Protein AF-C4V8K3-F1 (afdb_monomer_lite)

Sequence (191 aa):
MGKYLIVLDLNDTILAKIKKSDKKTLSKLSKEQVGKLYRCTNYYLIERPNTKLFVDFLEDHKLDYIFWSTSMRHNLEKMLPFLCEIGYKKALGYLSQEDCEEGIITEKIKAEKSIKNLNKVCKVFKREIDDVILIDNSVEKHIKGQNFIQISDINLLEDNELLVLCKKLDKFIGCQKKCFIKISKENIQFI

Structure (mmCIF, N/CA/C/O backbone):
data_AF-C4V8K3-F1
#
_entry.id   AF-C4V8K3-F1
#
loop_
_atom_site.group_PDB
_atom_site.id
_atom_site.type_symbol
_atom_site.label_atom_id
_atom_site.label_alt_id
_atom_site.label_comp_id
_atom_site.label_asym_id
_atom_site.label_entity_id
_atom_site.label_seq_id
_atom_site.pdbx_PDB_ins_code
_atom_site.Cartn_x
_atom_site.Cartn_y
_atom_site.Cartn_z
_atom_site.occupancy
_atom_site.B_iso_or_equiv
_atom_site.auth_seq_id
_atom_site.auth_comp_id
_atom_site.auth_asym_id
_atom_site.auth_atom_id
_atom_site.pdbx_PDB_model_num
ATOM 1 N N . MET A 1 1 ? -17.473 -6.536 8.480 1.00 69.19 1 MET A N 1
ATOM 2 C CA . MET A 1 1 ? -16.612 -5.345 8.361 1.00 69.19 1 MET A CA 1
ATOM 3 C C . MET A 1 1 ? -15.712 -5.292 9.572 1.00 69.19 1 MET A C 1
ATOM 5 O O . MET A 1 1 ? -16.219 -5.420 10.684 1.00 69.19 1 MET A O 1
ATOM 9 N N . GLY A 1 2 ? -14.407 -5.156 9.355 1.00 83.31 2 GLY A N 1
ATOM 10 C CA . GLY A 1 2 ? -13.458 -4.822 10.412 1.00 83.31 2 GLY A CA 1
ATOM 11 C C . GLY A 1 2 ? -13.754 -3.447 11.010 1.00 83.31 2 GLY A C 1
ATOM 12 O O . GLY A 1 2 ? -14.459 -2.639 10.399 1.00 83.31 2 GLY A O 1
ATOM 13 N N . LYS A 1 3 ? -13.239 -3.172 12.213 1.00 92.94 3 LYS A N 1
ATOM 14 C CA . LYS A 1 3 ? -13.294 -1.820 12.796 1.00 92.94 3 LYS A CA 1
ATOM 15 C C . LYS A 1 3 ? -12.397 -0.870 11.998 1.00 92.94 3 LYS A C 1
ATOM 17 O O . LYS A 1 3 ? -12.872 0.139 11.496 1.00 92.94 3 LYS A O 1
ATOM 22 N N . TYR A 1 4 ? -11.139 -1.268 11.830 1.00 98.12 4 TYR A N 1
ATOM 23 C CA . TYR A 1 4 ? -10.098 -0.473 11.190 1.00 98.12 4 TYR A CA 1
ATOM 24 C C . TYR A 1 4 ? -10.023 -0.712 9.678 1.00 98.12 4 TYR A C 1
ATOM 26 O O . TYR A 1 4 ? -10.225 -1.840 9.216 1.00 98.12 4 TYR A O 1
ATOM 34 N N . LEU A 1 5 ? -9.683 0.342 8.933 1.00 98.56 5 LEU A N 1
ATOM 35 C CA . LEU A 1 5 ? -9.454 0.329 7.490 1.00 98.56 5 LEU A CA 1
ATOM 36 C C . LEU A 1 5 ? -8.018 0.763 7.166 1.00 98.56 5 LEU A C 1
ATOM 38 O O . LEU A 1 5 ? -7.618 1.900 7.419 1.00 98.56 5 LEU A O 1
ATOM 42 N N . ILE A 1 6 ? -7.255 -0.146 6.565 1.00 98.69 6 ILE A N 1
ATOM 43 C CA . ILE A 1 6 ? -5.869 0.079 6.160 1.00 98.69 6 ILE A CA 1
ATOM 44 C C . ILE A 1 6 ? -5.831 0.515 4.696 1.00 98.69 6 ILE A C 1
ATOM 46 O O . ILE A 1 6 ? -6.293 -0.189 3.799 1.00 98.69 6 ILE A O 1
ATOM 50 N N . VAL A 1 7 ? -5.257 1.681 4.439 1.00 98.75 7 VAL A N 1
ATOM 51 C CA . VAL A 1 7 ? -5.127 2.247 3.099 1.00 98.75 7 VAL A CA 1
ATOM 52 C C . VAL A 1 7 ? -3.695 2.038 2.630 1.00 98.75 7 VAL A C 1
ATOM 54 O O . VAL A 1 7 ? -2.773 2.644 3.167 1.00 98.75 7 VAL A O 1
ATOM 57 N N . LEU A 1 8 ? -3.500 1.164 1.646 1.00 98.69 8 LEU A N 1
ATOM 58 C CA . LEU A 1 8 ? -2.175 0.747 1.189 1.00 98.69 8 LEU A CA 1
ATOM 59 C C . LEU A 1 8 ? -1.792 1.469 -0.106 1.00 98.69 8 LEU A C 1
ATOM 61 O O . LEU A 1 8 ? -2.471 1.310 -1.126 1.00 98.69 8 LEU A O 1
ATOM 65 N N . ASP A 1 9 ? -0.682 2.211 -0.102 1.00 97.88 9 ASP A N 1
ATOM 66 C CA . ASP A 1 9 ? 0.008 2.512 -1.359 1.00 97.88 9 ASP A CA 1
ATOM 67 C C . ASP A 1 9 ? 0.569 1.232 -1.990 1.00 97.88 9 ASP A C 1
ATOM 69 O O . ASP A 1 9 ? 0.683 0.183 -1.351 1.00 97.88 9 ASP A O 1
ATOM 73 N N . LEU A 1 10 ? 0.899 1.310 -3.278 1.00 96.38 10 LEU A N 1
ATOM 74 C CA . LEU A 1 10 ? 1.363 0.156 -4.041 1.00 96.38 10 LEU A CA 1
ATOM 75 C C . LEU A 1 10 ? 2.870 0.161 -4.267 1.00 96.38 10 LEU A C 1
ATOM 77 O O . LEU A 1 10 ? 3.589 -0.664 -3.697 1.00 96.38 10 LEU A O 1
ATOM 81 N N . ASN A 1 11 ? 3.325 1.065 -5.136 1.00 93.38 11 ASN A N 1
ATOM 82 C CA . ASN A 1 11 ? 4.711 1.113 -5.583 1.00 93.38 11 ASN A CA 1
ATOM 83 C C . ASN A 1 11 ? 5.615 1.476 -4.409 1.00 93.38 11 ASN A C 1
ATOM 85 O O . ASN A 1 11 ? 5.325 2.420 -3.683 1.00 93.38 11 ASN A O 1
ATOM 89 N N . ASP A 1 12 ? 6.681 0.702 -4.228 1.00 93.12 12 ASP A N 1
ATOM 90 C CA . ASP A 1 12 ? 7.663 0.869 -3.153 1.00 93.12 12 ASP A CA 1
ATOM 91 C C . ASP A 1 12 ? 7.063 0.747 -1.735 1.00 93.12 12 ASP A C 1
ATOM 93 O O . ASP A 1 12 ? 7.726 1.033 -0.742 1.00 93.12 12 ASP A O 1
ATOM 97 N N . THR A 1 13 ? 5.824 0.245 -1.633 1.00 96.19 13 THR A N 1
ATOM 98 C CA . THR A 1 13 ? 5.117 0.002 -0.368 1.00 96.19 13 THR A CA 1
ATOM 99 C C . THR A 1 13 ? 4.828 -1.484 -0.172 1.00 96.19 13 THR A C 1
ATOM 101 O O . THR A 1 13 ? 5.381 -2.075 0.751 1.00 96.19 13 THR A O 1
ATOM 104 N N . ILE A 1 14 ? 4.038 -2.116 -1.047 1.00 96.69 14 ILE A N 1
ATOM 105 C CA . ILE A 1 14 ? 3.749 -3.567 -0.982 1.00 96.69 14 ILE A CA 1
ATOM 106 C C . ILE A 1 14 ? 4.270 -4.345 -2.194 1.00 96.69 14 ILE A C 1
ATOM 108 O O . ILE A 1 14 ? 4.333 -5.573 -2.171 1.00 96.69 14 ILE A O 1
ATOM 112 N N . LEU A 1 15 ? 4.670 -3.643 -3.255 1.00 95.81 15 LEU A N 1
ATOM 113 C CA . LEU A 1 15 ? 5.280 -4.238 -4.437 1.00 95.81 15 LEU A CA 1
ATOM 114 C C . LEU A 1 15 ? 6.355 -3.329 -5.027 1.00 95.81 15 LEU A C 1
ATOM 116 O O . LEU A 1 15 ? 6.332 -2.109 -4.860 1.00 95.81 15 LEU A O 1
ATOM 120 N N . ALA A 1 16 ? 7.283 -3.935 -5.756 1.00 95.19 16 ALA A N 1
ATOM 121 C CA . ALA A 1 16 ? 8.271 -3.230 -6.554 1.00 95.19 16 ALA A CA 1
ATOM 122 C C . ALA A 1 16 ? 7.875 -3.263 -8.032 1.00 95.19 16 ALA A C 1
ATOM 124 O O . ALA A 1 16 ? 7.407 -4.281 -8.551 1.00 95.19 16 ALA A O 1
ATOM 125 N N . LYS A 1 17 ? 8.113 -2.151 -8.730 1.00 94.25 17 LYS A N 1
ATOM 126 C CA . LYS A 1 17 ? 7.891 -2.025 -10.173 1.00 94.25 17 LYS A CA 1
ATOM 127 C C . LYS A 1 17 ? 9.211 -1.776 -10.887 1.00 94.25 17 LYS A C 1
ATOM 129 O O . LYS A 1 17 ? 9.799 -0.707 -10.771 1.00 94.25 17 LYS A O 1
ATOM 134 N N . ILE A 1 18 ? 9.635 -2.730 -11.709 1.00 94.19 18 ILE A N 1
ATOM 135 C CA . ILE A 1 18 ? 10.945 -2.690 -12.368 1.00 94.19 18 ILE A CA 1
ATOM 136 C C . ILE A 1 18 ? 10.760 -2.570 -13.872 1.00 94.19 18 ILE A C 1
ATOM 138 O O . ILE A 1 18 ? 10.136 -3.417 -14.511 1.00 94.19 18 ILE A O 1
ATOM 142 N N . LYS A 1 19 ? 11.302 -1.512 -14.476 1.00 93.62 19 LYS A N 1
ATOM 143 C CA . LYS A 1 19 ? 11.229 -1.325 -15.932 1.00 93.62 19 LYS A CA 1
ATOM 144 C C . LYS A 1 19 ? 11.978 -2.450 -16.646 1.00 93.62 19 LYS A C 1
ATOM 146 O O . LYS A 1 19 ? 13.085 -2.808 -16.262 1.00 93.62 19 LYS A O 1
ATOM 151 N N . LYS A 1 20 ? 11.440 -2.944 -17.766 1.00 93.56 20 LYS A N 1
ATOM 152 C CA . LYS A 1 20 ? 12.113 -3.979 -18.583 1.00 93.56 20 LYS A CA 1
ATOM 153 C C . LYS A 1 20 ? 13.467 -3.547 -19.155 1.00 93.56 20 LYS A C 1
ATOM 155 O O . LYS A 1 20 ? 14.274 -4.401 -19.539 1.00 93.56 20 LYS A O 1
ATOM 160 N N . SER A 1 21 ? 13.677 -2.237 -19.257 1.00 94.44 21 SER A N 1
ATOM 161 C CA . SER A 1 21 ? 14.927 -1.617 -19.686 1.00 94.44 21 SER A CA 1
ATOM 162 C C . SER A 1 21 ? 16.010 -1.644 -18.605 1.00 94.44 21 SER A C 1
ATOM 164 O O . SER A 1 21 ? 17.181 -1.513 -18.941 1.00 94.44 21 SER A O 1
ATOM 166 N N . ASP A 1 22 ? 15.660 -1.845 -17.331 1.00 93.88 22 ASP A N 1
ATOM 167 C CA . ASP A 1 22 ? 16.627 -1.907 -16.233 1.00 93.88 22 ASP A CA 1
ATOM 168 C C . ASP A 1 22 ? 17.280 -3.297 -16.149 1.00 93.88 22 ASP A C 1
ATOM 170 O O . ASP A 1 22 ? 16.989 -4.128 -15.287 1.00 93.88 22 ASP A O 1
ATOM 174 N N . LYS A 1 23 ? 18.161 -3.576 -17.116 1.00 92.94 23 LYS A N 1
ATOM 175 C CA . LYS A 1 23 ? 18.858 -4.864 -17.224 1.00 92.94 23 LYS A CA 1
ATOM 176 C C . LYS A 1 23 ? 19.754 -5.150 -16.023 1.00 92.94 23 LYS A C 1
ATOM 178 O O . LYS A 1 23 ? 19.909 -6.314 -15.661 1.00 92.94 23 LYS A O 1
ATOM 183 N N . LYS A 1 24 ? 20.318 -4.109 -15.401 1.00 92.81 24 LYS A N 1
ATOM 184 C CA . LYS A 1 24 ? 21.217 -4.244 -14.250 1.00 92.81 24 LYS A CA 1
ATOM 185 C C . LYS A 1 24 ? 20.460 -4.784 -13.041 1.00 92.81 24 LYS A C 1
ATOM 187 O O . LYS A 1 24 ? 20.874 -5.798 -12.481 1.00 92.81 24 LYS A O 1
ATOM 192 N N . THR A 1 25 ? 19.334 -4.163 -12.687 1.00 91.38 25 THR A N 1
ATOM 193 C CA . THR A 1 25 ? 18.503 -4.619 -11.566 1.00 91.38 25 THR A CA 1
ATOM 194 C C . THR A 1 25 ? 17.949 -6.017 -11.829 1.00 91.38 25 THR A C 1
ATOM 196 O O . THR A 1 25 ? 18.060 -6.889 -10.972 1.00 91.38 25 THR A O 1
ATOM 199 N N . LEU A 1 26 ? 17.444 -6.285 -13.039 1.00 91.19 26 LEU A N 1
ATOM 200 C CA . LEU A 1 26 ? 16.906 -7.606 -13.392 1.00 91.19 26 LEU A CA 1
ATOM 201 C C . LEU A 1 26 ? 17.964 -8.719 -13.330 1.00 91.19 26 LEU A C 1
ATOM 203 O O . LEU A 1 26 ? 17.681 -9.802 -12.826 1.00 91.19 26 LEU A O 1
ATOM 207 N N . SER A 1 27 ? 19.188 -8.453 -13.800 1.00 90.19 27 SER A N 1
ATOM 208 C CA . SER A 1 27 ? 20.304 -9.401 -13.697 1.00 90.19 27 SER A CA 1
ATOM 209 C C . SER A 1 27 ? 20.660 -9.690 -12.238 1.00 90.19 27 SER A C 1
ATOM 211 O O . SER A 1 27 ? 20.848 -10.850 -11.879 1.00 90.19 27 SER A O 1
ATOM 213 N N . LYS A 1 28 ? 20.697 -8.654 -11.385 1.00 91.00 28 LYS A N 1
ATOM 214 C CA . LYS A 1 28 ? 20.965 -8.810 -9.949 1.00 91.00 28 LYS A CA 1
ATOM 215 C C . LYS A 1 28 ? 19.905 -9.688 -9.279 1.00 91.00 28 LYS A C 1
ATOM 217 O O . LYS A 1 28 ? 20.254 -10.686 -8.667 1.00 91.00 28 LYS A O 1
ATOM 222 N N . LEU A 1 29 ? 18.624 -9.375 -9.467 1.00 89.19 29 LEU A N 1
ATOM 223 C CA . LEU A 1 29 ? 17.523 -10.133 -8.860 1.00 89.19 29 LEU A CA 1
ATOM 224 C C . LEU A 1 29 ? 17.473 -11.587 -9.334 1.00 89.19 29 LEU A C 1
ATOM 226 O O . LEU A 1 29 ? 17.174 -12.475 -8.545 1.00 89.19 29 LEU A O 1
ATOM 230 N N . SER A 1 30 ? 17.807 -11.842 -10.604 1.00 86.62 30 SER A N 1
ATOM 231 C CA . SER A 1 30 ? 17.885 -13.204 -11.134 1.00 86.62 30 SER A CA 1
ATOM 232 C C . SER A 1 30 ? 19.008 -14.023 -10.497 1.00 86.62 30 SER A C 1
ATOM 234 O O . SER A 1 30 ? 18.819 -15.218 -10.293 1.00 86.62 30 SER A O 1
ATOM 236 N N . LYS A 1 31 ? 20.170 -13.417 -10.215 1.00 89.31 31 LYS A N 1
ATOM 237 C CA . LYS A 1 31 ? 21.303 -14.104 -9.570 1.00 89.31 31 LYS A CA 1
ATOM 238 C C . LYS A 1 31 ? 20.997 -14.451 -8.116 1.00 89.31 31 LYS A C 1
ATOM 240 O O . LYS A 1 31 ? 21.268 -15.564 -7.689 1.00 89.31 31 LYS A O 1
ATOM 245 N N . GLU A 1 32 ? 20.385 -13.507 -7.411 1.00 87.50 32 GLU A N 1
ATOM 246 C CA . GLU A 1 32 ? 20.006 -13.624 -5.998 1.00 87.50 32 GLU A CA 1
ATOM 247 C C . GLU A 1 32 ? 18.675 -14.384 -5.801 1.00 87.50 32 GLU A C 1
ATOM 249 O O . GLU A 1 32 ? 18.213 -14.548 -4.679 1.00 87.50 32 GLU A O 1
ATOM 254 N N . GLN A 1 33 ? 18.039 -14.839 -6.892 1.00 82.69 33 GLN A N 1
ATOM 255 C CA . GLN A 1 33 ? 16.766 -15.578 -6.901 1.00 82.69 33 GLN A CA 1
ATOM 256 C C . GLN A 1 33 ? 15.630 -14.874 -6.134 1.00 82.69 33 GLN A C 1
ATOM 258 O O . GLN A 1 33 ? 14.824 -15.501 -5.445 1.00 82.69 33 GLN A O 1
ATOM 263 N N . VAL A 1 34 ? 15.546 -13.550 -6.270 1.00 83.00 34 VAL A N 1
ATOM 264 C CA . VAL A 1 34 ? 14.599 -12.734 -5.506 1.00 83.00 34 VAL A CA 1
ATOM 265 C C . VAL A 1 34 ? 13.210 -12.752 -6.133 1.00 83.00 34 VAL A C 1
ATOM 267 O O . VAL A 1 34 ? 12.947 -12.042 -7.106 1.00 83.00 34 VAL A O 1
ATOM 270 N N . GLY A 1 35 ? 12.306 -13.508 -5.508 1.00 81.88 35 GLY A N 1
ATOM 271 C CA . GLY A 1 35 ? 10.874 -13.498 -5.802 1.00 81.88 35 GLY A CA 1
ATOM 272 C C . GLY A 1 35 ? 10.514 -13.919 -7.232 1.00 81.88 35 GLY A C 1
ATOM 273 O O . GLY A 1 35 ? 11.359 -14.200 -8.083 1.00 81.88 35 GLY A O 1
ATOM 274 N N . LYS A 1 36 ? 9.212 -13.981 -7.519 1.00 87.31 36 LYS A N 1
ATOM 275 C CA . LYS A 1 36 ? 8.716 -14.242 -8.877 1.00 87.31 36 LYS A CA 1
ATOM 276 C C . LYS A 1 36 ? 8.458 -12.926 -9.606 1.00 87.31 36 LYS A C 1
ATOM 278 O O . LYS A 1 36 ? 7.818 -12.027 -9.070 1.00 87.31 36 LYS A O 1
ATOM 283 N N . LEU A 1 37 ? 8.929 -12.833 -10.852 1.00 91.62 37 LEU A N 1
ATOM 284 C CA . LEU A 1 37 ? 8.673 -11.684 -11.721 1.00 91.62 37 LEU A CA 1
ATOM 285 C C . LEU A 1 37 ? 7.323 -11.840 -12.426 1.00 91.62 37 LEU A C 1
ATOM 287 O O . LEU A 1 37 ? 7.186 -12.659 -13.335 1.00 91.62 37 LEU A O 1
ATOM 291 N N . TYR A 1 38 ? 6.352 -10.997 -12.089 1.00 93.69 38 TYR A N 1
ATOM 292 C CA . TYR A 1 38 ? 5.101 -10.910 -12.837 1.00 93.69 38 TYR A CA 1
ATOM 293 C C . TYR A 1 38 ? 5.264 -9.963 -14.030 1.00 93.69 38 TYR A C 1
ATOM 295 O O . TYR A 1 38 ? 5.651 -8.800 -13.885 1.00 93.69 38 TYR A O 1
ATOM 303 N N . ARG A 1 39 ? 5.009 -10.456 -15.245 1.00 92.75 39 ARG A N 1
ATOM 304 C CA . ARG A 1 39 ? 5.295 -9.725 -16.487 1.00 92.75 39 ARG A CA 1
ATOM 305 C C . ARG A 1 39 ? 4.124 -8.836 -16.905 1.00 92.75 39 ARG A C 1
ATOM 307 O O . ARG A 1 39 ? 3.103 -9.326 -17.369 1.00 92.75 39 ARG A O 1
ATOM 314 N N . CYS A 1 40 ? 4.349 -7.525 -16.909 1.00 90.12 40 CYS A N 1
ATOM 315 C CA . CYS A 1 40 ? 3.485 -6.550 -17.578 1.00 90.12 40 CYS A CA 1
ATOM 316 C C . CYS A 1 40 ? 4.081 -6.142 -18.939 1.00 90.12 40 CYS A C 1
ATOM 318 O O . CYS A 1 40 ? 5.170 -6.583 -19.320 1.00 90.12 40 CYS A O 1
ATOM 320 N N . THR A 1 41 ? 3.399 -5.282 -19.704 1.00 89.12 41 THR A N 1
ATOM 321 C CA . THR A 1 41 ? 3.857 -4.851 -21.042 1.00 89.12 41 THR A CA 1
ATOM 322 C C . THR A 1 41 ? 5.251 -4.217 -21.004 1.00 89.12 41 THR A C 1
ATOM 324 O O . THR A 1 41 ? 6.152 -4.692 -21.694 1.00 89.12 41 THR A O 1
ATOM 327 N N . ASN A 1 42 ? 5.470 -3.232 -20.125 1.00 91.19 42 ASN A N 1
ATOM 328 C CA . ASN A 1 42 ? 6.698 -2.415 -20.099 1.00 91.19 42 ASN A CA 1
ATOM 329 C C . ASN A 1 42 ? 7.534 -2.565 -18.816 1.00 91.19 42 ASN A C 1
ATOM 331 O O . ASN A 1 42 ? 8.601 -1.965 -18.681 1.00 91.19 42 ASN A O 1
ATOM 335 N N . TYR A 1 43 ? 7.064 -3.363 -17.862 1.00 94.81 43 TYR A N 1
ATOM 336 C CA . TYR A 1 43 ? 7.699 -3.542 -16.559 1.00 94.81 43 TYR A CA 1
ATOM 337 C C . TYR A 1 43 ? 7.426 -4.944 -16.006 1.00 94.81 43 TYR A C 1
ATOM 339 O O . TYR A 1 43 ? 6.603 -5.680 -16.553 1.00 94.81 43 TYR A O 1
ATOM 347 N N . TYR A 1 44 ? 8.131 -5.289 -14.937 1.00 95.25 44 TYR A N 1
ATOM 348 C CA . TYR A 1 44 ? 7.854 -6.422 -14.068 1.00 95.25 44 TYR A CA 1
ATOM 349 C C . TYR A 1 44 ? 7.343 -5.921 -12.719 1.00 95.25 44 TYR A C 1
ATOM 351 O O . TYR A 1 44 ? 7.725 -4.831 -12.283 1.00 95.25 44 TYR A O 1
ATOM 359 N N . LEU A 1 45 ? 6.481 -6.711 -12.088 1.00 96.06 45 LEU A N 1
ATOM 360 C CA . LEU A 1 45 ? 6.085 -6.547 -10.694 1.00 96.06 45 LEU A CA 1
ATOM 361 C C . LEU A 1 45 ? 6.713 -7.654 -9.860 1.00 96.06 45 LEU A C 1
ATOM 363 O O . LEU A 1 45 ? 6.862 -8.780 -10.337 1.00 96.06 45 LEU A O 1
ATOM 367 N N . ILE A 1 46 ? 7.080 -7.311 -8.633 1.00 95.81 46 ILE A N 1
ATOM 368 C CA . ILE A 1 46 ? 7.612 -8.240 -7.637 1.00 95.81 46 ILE A CA 1
ATOM 369 C C . ILE A 1 46 ? 6.928 -7.917 -6.318 1.00 95.81 46 ILE A C 1
ATOM 371 O O . ILE A 1 46 ? 6.767 -6.743 -5.980 1.00 95.81 46 ILE A O 1
ATOM 375 N N . GLU A 1 47 ? 6.504 -8.944 -5.591 1.00 95.44 47 GLU A N 1
ATOM 376 C CA . GLU A 1 47 ? 5.953 -8.764 -4.252 1.00 95.44 47 GLU A CA 1
ATOM 377 C C . GLU A 1 47 ? 7.055 -8.315 -3.295 1.00 95.44 47 GLU A C 1
ATOM 379 O O . GLU A 1 47 ? 8.220 -8.693 -3.440 1.00 95.44 47 GLU A O 1
ATOM 384 N N . ARG A 1 48 ? 6.701 -7.500 -2.305 1.00 96.12 48 ARG A N 1
ATOM 385 C CA . ARG A 1 48 ? 7.653 -7.153 -1.255 1.00 96.12 48 ARG A CA 1
ATOM 386 C C . ARG A 1 48 ? 7.904 -8.383 -0.366 1.00 96.12 48 ARG A C 1
ATOM 388 O O . ARG A 1 48 ? 6.952 -9.111 -0.063 1.00 96.12 48 ARG A O 1
ATOM 395 N N . PRO A 1 49 ? 9.143 -8.644 0.084 1.00 94.50 49 PRO A N 1
ATOM 396 C CA . PRO A 1 49 ? 9.402 -9.726 1.028 1.00 94.50 49 PRO A CA 1
ATOM 397 C C . PRO A 1 49 ? 8.479 -9.661 2.254 1.00 94.50 49 PRO A C 1
ATOM 399 O O . PRO A 1 49 ? 8.128 -8.581 2.727 1.00 94.50 49 PRO A O 1
ATOM 402 N N . ASN A 1 50 ? 8.077 -10.830 2.762 1.00 94.38 50 ASN A N 1
ATOM 403 C CA . ASN A 1 50 ? 7.098 -10.995 3.847 1.00 94.38 50 ASN A CA 1
ATOM 404 C C . ASN A 1 50 ? 5.637 -10.615 3.506 1.00 94.38 50 ASN A C 1
ATOM 406 O O . ASN A 1 50 ? 4.814 -10.527 4.418 1.00 94.38 50 ASN A O 1
ATOM 410 N N . THR A 1 51 ? 5.276 -10.468 2.221 1.00 96.25 51 THR A N 1
ATOM 411 C CA . THR A 1 51 ? 3.887 -10.187 1.787 1.00 96.25 51 THR A CA 1
ATOM 412 C C . THR A 1 51 ? 2.885 -11.182 2.364 1.00 96.25 51 THR A C 1
ATOM 414 O O . THR A 1 51 ? 1.888 -10.768 2.951 1.00 96.25 51 THR A O 1
ATOM 417 N N . LYS A 1 52 ? 3.172 -12.489 2.292 1.00 96.12 52 LYS A N 1
ATOM 418 C CA . LYS A 1 52 ? 2.291 -13.519 2.859 1.00 96.12 52 LYS A CA 1
ATOM 419 C C . LYS A 1 52 ? 2.006 -13.291 4.348 1.00 96.12 52 LYS A C 1
ATOM 421 O O . LYS A 1 52 ? 0.849 -13.270 4.743 1.00 96.12 52 LYS A O 1
ATOM 426 N N . LEU A 1 53 ? 3.046 -13.071 5.156 1.00 96.12 53 LEU A N 1
ATOM 427 C CA . LEU A 1 53 ? 2.901 -12.828 6.597 1.00 96.12 53 LEU A CA 1
ATOM 428 C C . LEU A 1 53 ? 2.109 -11.548 6.885 1.00 96.12 53 LEU A C 1
ATOM 430 O O . LEU A 1 53 ? 1.334 -11.503 7.836 1.00 96.12 53 LEU A O 1
ATOM 434 N N . PHE A 1 54 ? 2.288 -10.515 6.063 1.00 97.88 54 PHE A N 1
ATOM 435 C CA . PHE A 1 54 ? 1.526 -9.278 6.177 1.00 97.88 54 PHE A CA 1
ATOM 436 C C . PHE A 1 54 ? 0.045 -9.479 5.841 1.00 97.88 54 PHE A C 1
ATOM 438 O O . PHE A 1 54 ? -0.813 -9.032 6.597 1.00 97.88 54 PHE A O 1
ATOM 445 N N . VAL A 1 55 ? -0.274 -10.186 4.755 1.00 98.00 55 VAL A N 1
ATOM 446 C CA . VAL A 1 55 ? -1.660 -10.527 4.402 1.00 98.00 55 VAL A CA 1
ATOM 447 C C . VAL A 1 55 ? -2.296 -11.377 5.501 1.00 98.00 55 VAL A C 1
ATOM 449 O O . VAL A 1 55 ? -3.374 -11.030 5.980 1.00 98.00 55 VAL A O 1
ATOM 452 N N . ASP A 1 56 ? -1.606 -12.423 5.960 1.00 96.81 56 ASP A N 1
ATOM 453 C CA . ASP A 1 56 ? -2.074 -13.288 7.046 1.00 96.81 56 ASP A CA 1
ATOM 454 C C . ASP A 1 56 ? -2.338 -12.457 8.323 1.00 96.81 56 ASP A C 1
ATOM 456 O O . ASP A 1 56 ? -3.367 -12.630 8.975 1.00 96.81 56 ASP A O 1
ATOM 460 N N . PHE A 1 57 ? -1.486 -11.468 8.640 1.00 96.81 57 PHE A N 1
ATOM 461 C CA . PHE A 1 57 ? -1.718 -10.523 9.740 1.00 96.81 57 PHE A CA 1
ATOM 462 C C . PHE A 1 57 ? -3.007 -9.708 9.567 1.00 96.81 57 PHE A C 1
ATOM 464 O O . PHE A 1 57 ? -3.772 -9.592 10.530 1.00 96.81 57 PHE A O 1
ATOM 471 N N . LEU A 1 58 ? -3.252 -9.139 8.378 1.00 97.44 58 LEU A N 1
ATOM 472 C CA . LEU A 1 58 ? -4.471 -8.370 8.101 1.00 97.44 58 LEU A CA 1
ATOM 473 C C . LEU A 1 58 ? -5.720 -9.237 8.304 1.00 97.44 58 LEU A C 1
ATOM 475 O O . LEU A 1 58 ? -6.674 -8.811 8.958 1.00 97.44 58 LEU A O 1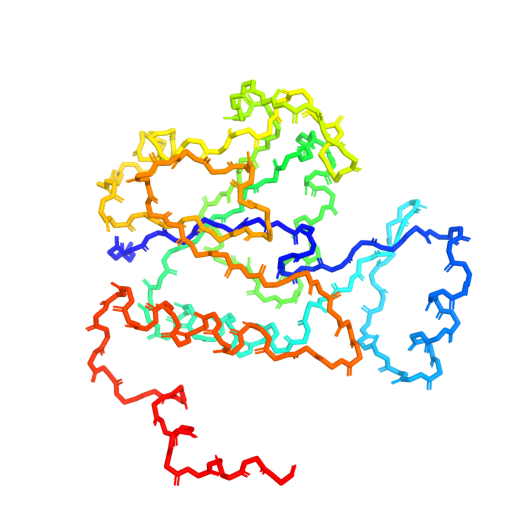
ATOM 479 N N . GLU A 1 59 ? -5.697 -10.470 7.796 1.00 95.44 59 GLU A N 1
ATOM 480 C CA . GLU A 1 59 ? -6.822 -11.400 7.901 1.00 95.44 59 GLU A CA 1
ATOM 481 C C . GLU A 1 59 ? -7.066 -11.863 9.343 1.00 95.44 59 GLU A C 1
ATOM 483 O O . GLU A 1 59 ? -8.200 -11.808 9.829 1.00 95.44 59 GLU A O 1
ATOM 488 N N . ASP A 1 60 ? -6.008 -12.241 10.061 1.00 94.81 60 ASP A N 1
ATOM 489 C CA . ASP A 1 60 ? -6.075 -12.722 11.444 1.00 94.81 60 ASP A CA 1
ATOM 490 C C . ASP A 1 60 ? -6.638 -11.692 12.424 1.00 94.81 60 ASP A C 1
ATOM 492 O O . ASP A 1 60 ? -7.200 -12.061 13.467 1.00 94.81 60 ASP A O 1
ATOM 496 N N . HIS A 1 61 ? -6.452 -10.410 12.109 1.00 95.56 61 HIS A N 1
ATOM 497 C CA . HIS A 1 61 ? -6.933 -9.275 12.893 1.00 95.56 61 HIS A CA 1
ATOM 498 C C . HIS A 1 61 ? -8.212 -8.662 12.315 1.00 95.56 61 HIS A C 1
ATOM 500 O O . HIS A 1 61 ? -8.705 -7.674 12.859 1.00 95.56 61 HIS A O 1
ATOM 506 N N . LYS A 1 62 ? -8.785 -9.267 11.262 1.00 95.69 62 LYS A N 1
ATOM 507 C CA . LYS A 1 62 ? -10.003 -8.799 10.583 1.00 95.69 62 LYS A CA 1
ATOM 508 C C . LYS A 1 62 ? -9.900 -7.322 10.185 1.00 95.69 62 LYS A C 1
ATOM 510 O O . LYS A 1 62 ? -10.837 -6.554 10.404 1.00 95.69 62 LYS A O 1
ATOM 515 N N . LEU A 1 63 ? -8.742 -6.927 9.664 1.00 97.38 63 LEU A N 1
ATOM 516 C CA . LEU A 1 63 ? -8.490 -5.575 9.186 1.00 97.38 63 LEU A CA 1
ATOM 517 C C . LEU A 1 63 ? -9.005 -5.461 7.758 1.00 97.38 63 LEU A C 1
ATOM 519 O O . LEU A 1 63 ? -8.597 -6.223 6.880 1.00 97.38 63 LEU A O 1
ATOM 523 N N . ASP A 1 64 ? -9.897 -4.503 7.533 1.00 98.38 64 ASP A N 1
ATOM 524 C CA . ASP A 1 64 ? -10.317 -4.178 6.179 1.00 98.38 64 ASP A CA 1
ATOM 525 C C . ASP A 1 64 ? -9.189 -3.394 5.499 1.00 98.38 64 ASP A C 1
ATOM 527 O O . ASP A 1 64 ? -8.458 -2.649 6.157 1.00 98.38 64 ASP A O 1
ATOM 531 N N . TYR A 1 65 ? -9.033 -3.535 4.183 1.00 98.69 65 TYR A N 1
ATOM 532 C CA . TYR A 1 65 ? -8.024 -2.782 3.442 1.00 98.69 65 TYR A CA 1
ATOM 533 C C . TYR A 1 65 ? -8.481 -2.389 2.041 1.00 98.69 65 TYR A C 1
ATOM 535 O O . TYR A 1 65 ? -9.316 -3.052 1.422 1.00 98.69 65 TYR A O 1
ATOM 543 N N . ILE A 1 66 ? -7.906 -1.295 1.546 1.00 98.69 66 ILE A N 1
ATOM 544 C CA . ILE A 1 66 ? -8.051 -0.806 0.172 1.00 98.69 66 ILE A CA 1
ATOM 545 C C . ILE A 1 66 ? -6.680 -0.458 -0.396 1.00 98.69 66 ILE A C 1
ATOM 547 O O . ILE A 1 66 ? -5.727 -0.216 0.348 1.00 98.69 66 ILE A O 1
ATOM 551 N N . PHE A 1 67 ? -6.600 -0.359 -1.717 1.00 98.69 67 PHE A N 1
ATOM 552 C CA . PHE A 1 67 ? -5.432 0.206 -2.384 1.00 98.69 67 PHE A CA 1
ATOM 553 C C . PHE A 1 67 ? -5.656 1.680 -2.697 1.00 98.69 67 PHE A C 1
ATOM 555 O O . PHE A 1 67 ? -6.741 2.061 -3.123 1.00 98.69 67 PHE A O 1
ATOM 562 N N . TRP A 1 68 ? -4.632 2.514 -2.557 1.00 98.38 68 TRP A N 1
ATOM 563 C CA . TRP A 1 68 ? -4.668 3.878 -3.075 1.00 98.38 68 TRP A CA 1
ATOM 564 C C . TRP A 1 68 ? -3.348 4.203 -3.750 1.00 98.38 68 TRP A C 1
ATOM 566 O O . TRP A 1 68 ? -2.340 4.362 -3.073 1.00 98.38 68 TRP A O 1
ATOM 576 N N . SER A 1 69 ? -3.342 4.315 -5.078 1.00 96.44 69 SER A N 1
ATOM 577 C CA . SER A 1 69 ? -2.140 4.639 -5.851 1.00 96.44 69 SER A CA 1
ATOM 578 C C . SER A 1 69 ? -2.215 6.040 -6.449 1.00 96.44 69 SER A C 1
ATOM 580 O O . SER A 1 69 ? -3.277 6.487 -6.865 1.00 96.44 69 SER A O 1
ATOM 582 N N . THR A 1 70 ? -1.066 6.699 -6.597 1.00 95.44 70 THR A N 1
ATOM 583 C CA . THR A 1 70 ? -0.922 7.919 -7.414 1.00 95.44 70 THR A CA 1
ATOM 584 C C . THR A 1 70 ? -0.826 7.627 -8.917 1.00 95.44 70 THR A C 1
ATOM 586 O O . THR A 1 70 ? -0.560 8.524 -9.710 1.00 95.44 70 THR A O 1
ATOM 589 N N . SER A 1 71 ? -1.017 6.370 -9.330 1.00 93.94 71 SER A N 1
ATOM 590 C CA . SER A 1 71 ? -1.109 5.988 -10.740 1.00 93.94 71 SER A CA 1
ATOM 591 C C . SER A 1 71 ? -2.516 6.241 -11.283 1.00 93.94 71 SER A C 1
ATOM 593 O O . SER A 1 71 ? -3.500 5.996 -10.587 1.00 93.94 71 SER A O 1
ATOM 595 N N . MET A 1 72 ? -2.610 6.636 -12.556 1.00 94.62 72 MET A N 1
ATOM 596 C CA . MET A 1 72 ? -3.874 6.663 -13.307 1.00 94.62 72 MET A CA 1
ATOM 597 C C . MET A 1 72 ? -4.640 5.341 -13.169 1.00 94.62 72 MET A C 1
ATOM 599 O O . MET A 1 72 ? -4.026 4.265 -13.188 1.00 94.62 72 MET A O 1
ATOM 603 N N . ARG A 1 73 ? -5.975 5.412 -13.126 1.00 95.94 73 ARG A N 1
ATOM 604 C CA . ARG A 1 73 ? -6.854 4.250 -12.897 1.00 95.94 73 ARG A CA 1
ATOM 605 C C . ARG A 1 73 ? -6.534 3.034 -13.771 1.00 95.94 73 ARG A C 1
ATOM 607 O O . ARG A 1 73 ? -6.301 1.944 -13.259 1.00 95.94 73 ARG A O 1
ATOM 614 N N . HIS A 1 74 ? -6.406 3.231 -15.080 1.00 94.31 74 HIS A N 1
ATOM 615 C CA . HIS A 1 74 ? -6.133 2.147 -16.033 1.00 94.31 74 HIS A CA 1
ATOM 616 C C . HIS A 1 74 ? -4.777 1.444 -15.814 1.00 94.31 74 HIS A C 1
ATOM 618 O O . HIS A 1 74 ? -4.558 0.334 -16.300 1.00 94.31 74 HIS A O 1
ATOM 624 N N . ASN A 1 75 ? -3.816 2.095 -15.149 1.00 92.00 75 ASN A N 1
ATOM 625 C CA . ASN A 1 75 ? -2.534 1.477 -14.805 1.00 92.00 75 ASN A CA 1
ATOM 626 C C . ASN A 1 75 ? -2.636 0.679 -13.511 1.00 92.00 75 ASN A C 1
ATOM 628 O O . ASN A 1 75 ? -2.051 -0.399 -13.431 1.00 92.00 75 ASN A O 1
ATOM 632 N N . LEU A 1 76 ? -3.391 1.193 -12.541 1.00 94.56 76 LEU A N 1
ATOM 633 C CA . LEU A 1 76 ? -3.706 0.505 -11.296 1.00 94.56 76 LEU A CA 1
ATOM 634 C C . LEU A 1 76 ? -4.475 -0.796 -11.558 1.00 94.56 76 LEU A C 1
ATOM 636 O O . LEU A 1 76 ? -4.097 -1.843 -11.043 1.00 94.56 76 LEU A O 1
ATOM 640 N N . GLU A 1 77 ? -5.476 -0.763 -12.437 1.00 95.31 77 GLU A N 1
ATOM 641 C CA . GLU A 1 77 ? -6.280 -1.938 -12.808 1.00 95.31 77 GLU A CA 1
ATOM 642 C C . GLU A 1 77 ? -5.436 -3.093 -13.363 1.00 95.31 77 GLU A C 1
ATOM 644 O O . GLU A 1 77 ? -5.707 -4.256 -13.081 1.00 95.31 77 GLU A O 1
ATOM 649 N N . LYS A 1 78 ? -4.341 -2.789 -14.070 1.00 93.56 78 LYS A N 1
ATOM 650 C CA . LYS A 1 78 ? -3.395 -3.803 -14.574 1.00 93.56 78 LYS A CA 1
ATOM 651 C C . LYS A 1 78 ? -2.595 -4.492 -13.464 1.00 93.56 78 LYS A C 1
ATOM 653 O O . LYS A 1 78 ? -2.011 -5.543 -13.712 1.00 93.56 78 LYS A O 1
ATOM 658 N N . MET A 1 79 ? -2.525 -3.898 -12.273 1.00 95.12 79 MET A N 1
ATOM 659 C CA . MET A 1 79 ? -1.787 -4.420 -11.119 1.00 95.12 79 MET A CA 1
ATOM 660 C C . MET A 1 79 ? -2.684 -5.250 -10.191 1.00 95.12 79 MET A C 1
ATOM 662 O O . MET A 1 79 ? -2.172 -6.085 -9.450 1.00 95.12 79 MET A O 1
ATOM 666 N N . LEU A 1 80 ? -4.010 -5.074 -10.254 1.00 95.94 80 LEU A N 1
ATOM 667 C CA . LEU A 1 80 ? -4.962 -5.793 -9.399 1.00 95.94 80 LEU A CA 1
ATOM 668 C C . LEU A 1 80 ? -4.894 -7.326 -9.542 1.00 95.94 80 LEU A C 1
ATOM 670 O O . LEU A 1 80 ? -4.915 -7.990 -8.505 1.00 95.94 80 LEU A O 1
ATOM 674 N N . PRO A 1 81 ? -4.755 -7.922 -10.750 1.00 96.00 81 PRO A N 1
ATOM 675 C CA . PRO A 1 81 ? -4.615 -9.374 -10.873 1.00 96.00 81 PRO A CA 1
ATOM 676 C C . PRO A 1 81 ? -3.400 -9.912 -10.114 1.00 96.00 81 PRO A C 1
ATOM 678 O O . PRO A 1 81 ? -3.510 -10.906 -9.403 1.00 96.00 81 PRO A O 1
ATOM 681 N N . PHE A 1 82 ? -2.270 -9.204 -10.195 1.00 96.75 82 PHE A N 1
ATOM 682 C CA . PHE A 1 82 ? -1.055 -9.557 -9.466 1.00 96.75 82 PHE A CA 1
ATOM 683 C C . PHE A 1 82 ? -1.243 -9.434 -7.947 1.00 96.75 82 PHE A C 1
ATOM 685 O O . PHE A 1 82 ? -0.878 -10.342 -7.208 1.00 96.75 82 PHE A O 1
ATOM 692 N N . LEU A 1 83 ? -1.871 -8.353 -7.470 1.00 97.75 83 LEU A N 1
ATOM 693 C CA . LEU A 1 83 ? -2.182 -8.178 -6.044 1.00 97.75 83 LEU A CA 1
ATOM 694 C C . LEU A 1 83 ? -3.076 -9.308 -5.504 1.00 97.75 83 LEU A C 1
ATOM 696 O O . LEU A 1 83 ? -2.864 -9.798 -4.396 1.00 97.75 83 LEU A O 1
ATOM 700 N N . CYS A 1 84 ? -4.047 -9.754 -6.302 1.00 97.00 84 CYS A N 1
ATOM 701 C CA . CYS A 1 84 ? -4.902 -10.894 -5.977 1.00 97.00 84 CYS A CA 1
ATOM 702 C C . CYS A 1 84 ? -4.109 -12.215 -5.923 1.00 97.00 84 CYS A C 1
ATOM 704 O O . CYS A 1 84 ? -4.305 -13.016 -5.003 1.00 97.00 84 CYS A O 1
ATOM 706 N N . GLU A 1 85 ? -3.187 -12.427 -6.870 1.00 96.38 85 GLU A N 1
ATOM 707 C CA . GLU A 1 85 ? -2.306 -13.603 -6.930 1.00 96.38 85 GLU A CA 1
ATOM 708 C C . GLU A 1 85 ? -1.430 -13.730 -5.674 1.00 96.38 85 GLU A C 1
ATOM 710 O O . GLU A 1 85 ? -1.351 -14.815 -5.097 1.00 96.38 85 GLU A O 1
ATOM 715 N N . ILE A 1 86 ? -0.858 -12.620 -5.194 1.00 96.06 86 ILE A N 1
ATOM 716 C CA . ILE A 1 86 ? 0.032 -12.592 -4.015 1.00 96.06 86 ILE A CA 1
ATOM 717 C C . ILE A 1 86 ? -0.715 -12.536 -2.669 1.00 96.06 86 ILE A C 1
ATOM 719 O O . ILE A 1 86 ? -0.097 -12.436 -1.613 1.00 96.06 86 ILE A O 1
ATOM 723 N N . GLY A 1 87 ? -2.050 -12.628 -2.685 1.00 97.44 87 GLY A N 1
ATOM 724 C CA . GLY A 1 87 ? -2.860 -12.875 -1.488 1.00 97.44 87 GLY A CA 1
ATOM 725 C C . GLY A 1 87 ? -3.847 -11.776 -1.100 1.00 97.44 87 GLY A C 1
ATOM 726 O O . GLY A 1 87 ? -4.727 -12.039 -0.283 1.00 97.44 87 GLY A O 1
ATOM 727 N N . TYR A 1 88 ? -3.807 -10.587 -1.706 1.00 97.88 88 TYR A N 1
ATOM 728 C CA . TYR A 1 88 ? -4.707 -9.479 -1.356 1.00 97.88 88 TYR A CA 1
ATOM 729 C C . TYR A 1 88 ? -6.122 -9.616 -1.961 1.00 97.88 88 TYR A C 1
ATOM 731 O O . TYR A 1 88 ? -6.640 -8.720 -2.628 1.00 97.88 88 TYR A O 1
ATOM 739 N N . LYS A 1 89 ? -6.768 -10.763 -1.740 1.00 96.94 89 LYS A N 1
ATOM 740 C CA . LYS A 1 89 ? -8.039 -11.155 -2.377 1.00 96.94 89 LYS A CA 1
ATOM 741 C C . LYS A 1 89 ? -9.276 -10.475 -1.786 1.00 96.94 89 LYS A C 1
ATOM 743 O O . LYS A 1 89 ? -10.344 -10.533 -2.384 1.00 96.94 89 LYS A O 1
ATOM 748 N N . LYS A 1 90 ? -9.150 -9.880 -0.597 1.00 96.38 90 LYS A N 1
ATOM 749 C CA . LYS A 1 90 ? -10.257 -9.322 0.200 1.00 96.38 90 LYS A CA 1
ATOM 750 C C . LYS A 1 90 ? -10.244 -7.790 0.246 1.00 96.38 90 LYS A C 1
ATOM 752 O O . LYS A 1 90 ? -10.890 -7.209 1.114 1.00 96.38 90 LYS A O 1
ATOM 757 N N . ALA A 1 91 ? -9.506 -7.138 -0.658 1.00 97.56 91 ALA A N 1
ATOM 758 C CA . ALA A 1 91 ? -9.523 -5.683 -0.768 1.00 97.56 91 ALA A CA 1
ATOM 759 C C . ALA A 1 91 ? -10.961 -5.188 -0.986 1.00 97.56 91 ALA A C 1
ATOM 761 O O . ALA A 1 91 ? -11.664 -5.693 -1.861 1.00 97.56 91 ALA A O 1
ATOM 762 N N . LEU A 1 92 ? -11.391 -4.181 -0.223 1.00 97.75 92 LEU A N 1
ATOM 763 C CA . LEU A 1 92 ? -12.736 -3.606 -0.360 1.00 97.75 92 LEU A CA 1
ATOM 764 C C . LEU A 1 92 ? -12.888 -2.743 -1.620 1.00 97.75 92 LEU A C 1
ATOM 766 O O . LEU A 1 92 ? -14.004 -2.429 -2.027 1.00 97.75 92 LEU A O 1
ATOM 770 N N . GLY A 1 93 ? -11.774 -2.322 -2.215 1.00 97.62 93 GLY A N 1
ATOM 771 C CA . GLY A 1 93 ? -11.753 -1.454 -3.380 1.00 97.62 93 GLY A CA 1
ATOM 772 C C . GLY A 1 93 ? -10.387 -0.820 -3.599 1.00 97.62 93 GLY A C 1
ATOM 773 O O . GLY A 1 93 ? -9.394 -1.173 -2.952 1.00 97.62 93 GLY A O 1
ATOM 774 N N . TYR A 1 94 ? -10.349 0.130 -4.526 1.00 98.31 94 TYR A N 1
ATOM 775 C CA . TYR A 1 94 ? -9.150 0.881 -4.850 1.00 98.31 94 TYR A CA 1
ATOM 776 C C . TYR A 1 94 ? -9.473 2.333 -5.204 1.00 98.31 94 TYR A C 1
ATOM 778 O O . TYR A 1 94 ? -10.554 2.636 -5.703 1.00 98.31 94 TYR A O 1
ATOM 786 N N . LEU A 1 95 ? -8.505 3.209 -4.961 1.00 98.19 95 LEU A N 1
ATOM 787 C CA . LEU A 1 95 ? -8.493 4.613 -5.349 1.00 98.19 95 LEU A CA 1
ATOM 788 C C . LEU A 1 95 ? -7.250 4.883 -6.204 1.00 98.19 95 LEU A C 1
ATOM 790 O O . LEU A 1 95 ? -6.195 4.264 -6.021 1.00 98.19 95 LEU A O 1
ATOM 794 N N . SER A 1 96 ? -7.370 5.799 -7.153 1.00 97.25 96 SER A N 1
ATOM 795 C CA . SER A 1 96 ? -6.323 6.125 -8.120 1.00 97.25 96 SER A CA 1
ATOM 796 C C . SER A 1 96 ? -5.919 7.599 -8.039 1.00 97.25 96 SER A C 1
ATOM 798 O O . SER A 1 96 ? -6.324 8.330 -7.133 1.00 97.25 96 SER A O 1
ATOM 800 N N . GLN A 1 97 ? -5.083 8.043 -8.979 1.00 96.56 97 GLN A N 1
ATOM 801 C CA . GLN A 1 97 ? -4.617 9.429 -9.060 1.00 96.56 97 GLN A CA 1
ATOM 802 C C . GLN A 1 97 ? -5.769 10.444 -9.126 1.00 96.56 97 GLN A C 1
ATOM 804 O O . GLN A 1 97 ? -5.669 11.545 -8.590 1.00 96.56 97 GLN A O 1
ATOM 809 N N . GLU A 1 98 ? -6.869 10.075 -9.778 1.00 96.75 98 GLU A N 1
ATOM 810 C CA . GLU A 1 98 ? -8.079 10.884 -9.918 1.00 96.75 98 GLU A CA 1
ATOM 811 C C . GLU A 1 98 ? -8.735 11.192 -8.560 1.00 96.75 98 GLU A C 1
ATOM 813 O O . GLU A 1 98 ? -9.396 12.220 -8.414 1.00 96.75 98 GLU A O 1
ATOM 818 N N . ASP A 1 99 ? -8.498 10.340 -7.560 1.00 97.56 99 ASP A N 1
ATOM 819 C CA . ASP A 1 99 ? -8.997 10.497 -6.197 1.00 97.56 99 ASP A CA 1
ATOM 820 C C . ASP A 1 99 ? -8.030 11.297 -5.309 1.00 97.56 99 ASP A C 1
ATOM 822 O O .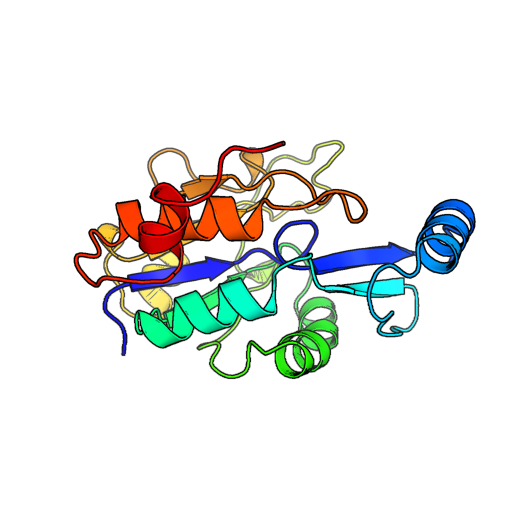 ASP A 1 99 ? -8.405 11.710 -4.211 1.00 97.56 99 ASP A O 1
ATOM 826 N N . CYS A 1 100 ? -6.805 11.579 -5.761 1.00 97.25 100 CYS A N 1
ATOM 827 C CA . CYS A 1 100 ? -5.847 12.419 -5.041 1.00 97.25 100 CYS A CA 1
ATOM 828 C C . CYS A 1 100 ? -6.208 13.915 -5.127 1.00 97.25 100 CYS A C 1
ATOM 830 O O . CYS A 1 100 ? -6.971 14.364 -5.985 1.00 97.25 100 CYS A O 1
ATOM 832 N N . GLU A 1 101 ? -5.678 14.699 -4.197 1.00 96.81 101 GLU A N 1
ATOM 833 C CA . GLU A 1 101 ? -5.642 16.162 -4.268 1.00 96.81 101 GLU A CA 1
ATOM 834 C C . GLU A 1 101 ? -4.347 16.628 -4.943 1.00 96.81 101 GLU A C 1
ATOM 836 O O . GLU A 1 101 ? -3.401 15.846 -5.105 1.00 96.81 101 GLU A O 1
ATOM 841 N N . GLU A 1 102 ? -4.330 17.891 -5.367 1.00 95.94 102 GLU A N 1
ATOM 842 C CA . GLU A 1 102 ? -3.140 18.522 -5.939 1.00 95.94 102 GLU A CA 1
ATOM 843 C C . GLU A 1 102 ? -1.986 18.481 -4.939 1.00 95.94 102 GLU A C 1
ATOM 845 O O . GLU A 1 102 ? -2.156 18.739 -3.747 1.00 95.94 102 GLU A O 1
ATOM 850 N N . GLY A 1 103 ? -0.815 18.103 -5.436 1.00 91.12 103 GLY A N 1
ATOM 851 C CA . GLY A 1 103 ? 0.411 18.004 -4.666 1.00 91.12 103 GLY A CA 1
ATOM 852 C C . GLY A 1 103 ? 1.558 18.738 -5.338 1.00 91.12 103 GLY A C 1
ATOM 853 O O . GLY A 1 103 ? 1.417 19.348 -6.396 1.00 91.12 103 GLY A O 1
ATOM 854 N N . ILE A 1 104 ? 2.721 18.667 -4.701 1.00 86.69 104 ILE A N 1
AT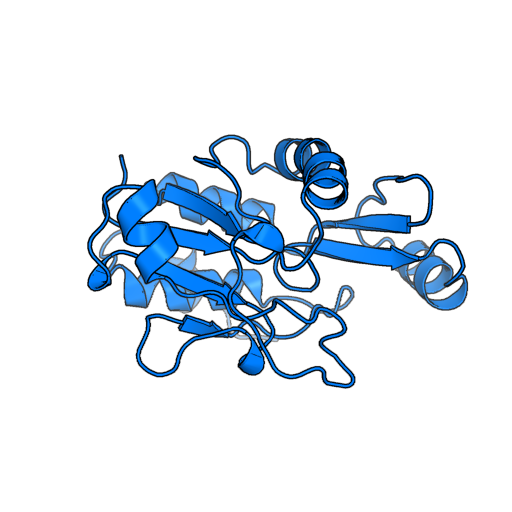OM 855 C CA . ILE A 1 104 ? 3.943 19.279 -5.213 1.00 86.69 104 ILE A CA 1
ATOM 856 C C . ILE A 1 104 ? 4.720 18.214 -5.984 1.00 86.69 104 ILE A C 1
ATOM 858 O O . ILE A 1 104 ? 5.022 17.144 -5.451 1.00 86.69 104 ILE A O 1
ATOM 862 N N . ILE A 1 105 ? 5.061 18.518 -7.237 1.00 85.75 105 ILE A N 1
ATOM 863 C CA . ILE A 1 105 ? 5.964 17.682 -8.030 1.00 85.75 105 ILE A CA 1
ATOM 864 C C . ILE A 1 105 ? 7.352 17.726 -7.388 1.00 85.75 105 ILE A C 1
ATOM 866 O O . ILE A 1 105 ? 7.910 18.794 -7.142 1.00 85.75 105 ILE A O 1
ATOM 870 N N . THR A 1 106 ? 7.923 16.553 -7.147 1.00 83.50 106 THR A N 1
ATOM 871 C CA . THR A 1 106 ? 9.283 16.381 -6.627 1.00 83.50 106 THR A CA 1
ATOM 872 C C . THR A 1 106 ? 10.054 15.406 -7.513 1.00 83.50 106 THR A C 1
ATOM 874 O O . THR A 1 106 ? 9.501 14.800 -8.431 1.00 83.50 106 THR A O 1
ATOM 877 N N . GLU A 1 107 ? 11.340 15.189 -7.235 1.00 79.88 107 GLU A N 1
ATOM 878 C CA . GLU A 1 107 ? 12.113 14.163 -7.950 1.00 79.88 107 GLU A CA 1
ATOM 879 C C . GLU A 1 107 ? 11.492 12.759 -7.813 1.00 79.88 107 GLU A C 1
ATOM 881 O O . GLU A 1 107 ? 11.512 11.965 -8.761 1.00 79.88 107 GLU A O 1
ATOM 886 N N . LYS A 1 108 ? 10.889 12.475 -6.648 1.00 77.12 108 LYS A N 1
ATOM 887 C CA . LYS A 1 108 ? 10.206 11.208 -6.350 1.00 77.12 108 LYS A CA 1
ATOM 888 C C . LYS A 1 108 ? 8.742 11.197 -6.814 1.00 77.12 108 LYS A C 1
ATOM 890 O O . LYS A 1 108 ? 8.246 10.148 -7.223 1.00 77.12 108 LYS A O 1
ATOM 895 N N . ILE A 1 109 ? 8.047 12.338 -6.795 1.00 83.38 109 ILE A N 1
ATOM 896 C CA . ILE A 1 109 ? 6.621 12.452 -7.138 1.00 83.38 109 ILE A CA 1
ATOM 897 C C . ILE A 1 109 ? 6.452 13.178 -8.469 1.00 83.38 109 ILE A C 1
ATOM 899 O O . ILE A 1 109 ? 6.602 14.388 -8.559 1.00 83.38 109 ILE A O 1
ATOM 903 N N . LYS A 1 110 ? 6.055 12.434 -9.502 1.00 85.69 110 LYS A N 1
ATOM 904 C CA . LYS A 1 110 ? 5.871 12.963 -10.867 1.00 85.69 110 LYS A CA 1
ATOM 905 C C . LYS A 1 110 ? 4.417 13.266 -11.232 1.00 85.69 110 LYS A C 1
ATOM 907 O O . LYS A 1 110 ? 4.140 13.632 -12.367 1.00 85.69 110 LYS A O 1
ATOM 912 N N . ALA A 1 111 ? 3.494 13.033 -10.305 1.00 87.06 111 ALA A N 1
ATOM 913 C CA . ALA A 1 111 ? 2.064 13.211 -10.506 1.00 87.06 111 ALA A CA 1
ATOM 914 C C . ALA A 1 111 ? 1.617 14.535 -9.881 1.00 87.06 111 ALA A C 1
ATOM 916 O O . ALA A 1 111 ? 1.857 14.748 -8.698 1.0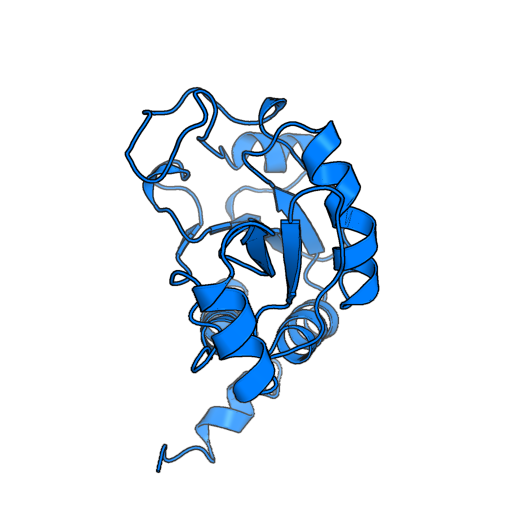0 87.06 111 ALA A O 1
ATOM 917 N N . GLU A 1 112 ? 0.921 15.376 -10.649 1.00 89.38 112 GLU A N 1
ATOM 918 C CA . GLU A 1 112 ? 0.335 16.640 -10.160 1.00 89.38 112 GLU A CA 1
ATOM 919 C C . GLU A 1 112 ? -0.686 16.417 -9.038 1.00 89.38 112 GLU A C 1
ATOM 921 O O . GLU A 1 112 ? -0.824 17.234 -8.136 1.00 89.38 112 GLU A O 1
ATOM 926 N N . LYS A 1 113 ? -1.387 15.279 -9.073 1.00 94.75 113 LYS A N 1
ATOM 927 C CA . LYS A 1 113 ? -2.302 14.840 -8.017 1.00 94.75 113 LYS A CA 1
ATOM 928 C C . LYS A 1 113 ? -1.684 13.682 -7.251 1.00 94.75 113 LYS A C 1
ATOM 930 O O . LYS A 1 113 ? -1.665 12.551 -7.736 1.00 94.75 113 LYS A O 1
ATOM 935 N N . SER A 1 114 ? -1.166 13.959 -6.063 1.00 95.62 114 SER A N 1
ATOM 936 C CA . SER A 1 114 ? -0.433 12.977 -5.256 1.00 95.62 114 SER A CA 1
ATOM 937 C C . SER A 1 114 ? -0.855 12.929 -3.794 1.00 95.62 114 SER A C 1
ATOM 939 O O . SER A 1 114 ? -0.492 11.975 -3.109 1.00 95.62 114 SER A O 1
ATOM 941 N N . ILE A 1 115 ? -1.614 13.919 -3.319 1.00 97.44 115 ILE A N 1
ATOM 942 C CA . ILE A 1 115 ? -2.001 14.016 -1.914 1.00 97.44 115 ILE A CA 1
ATOM 943 C C . ILE A 1 115 ? -3.201 13.109 -1.634 1.00 97.44 115 ILE A C 1
ATOM 945 O O . ILE A 1 115 ? -4.254 13.213 -2.266 1.00 97.44 115 ILE A O 1
ATOM 949 N N . LYS A 1 116 ? -3.048 12.219 -0.657 1.00 97.94 116 LYS A N 1
ATOM 950 C CA . LYS A 1 116 ? -4.028 11.218 -0.239 1.00 97.94 116 LYS A CA 1
ATOM 951 C C . LYS A 1 116 ? -4.725 11.671 1.039 1.00 97.94 116 LYS A C 1
ATOM 953 O O . LYS A 1 116 ? -4.282 11.391 2.150 1.00 97.94 116 LYS A O 1
ATOM 958 N N . ASN A 1 117 ? -5.830 12.390 0.876 1.00 98.12 117 ASN A N 1
ATOM 959 C CA . ASN A 1 117 ? -6.650 12.863 1.988 1.00 98.12 117 ASN A CA 1
ATOM 960 C C . ASN A 1 117 ? -7.592 11.761 2.501 1.00 98.12 117 ASN A C 1
ATOM 962 O O . ASN A 1 117 ? -8.576 11.416 1.837 1.00 98.12 117 ASN A O 1
ATOM 966 N N . LEU A 1 118 ? -7.348 11.250 3.710 1.00 98.56 118 LEU A N 1
ATOM 967 C CA . LEU A 1 118 ? -8.150 10.176 4.305 1.00 98.56 118 LEU A CA 1
ATOM 968 C C . LEU A 1 118 ? -9.631 10.535 4.479 1.00 98.56 118 LEU A C 1
ATOM 970 O O . LEU A 1 118 ? -10.462 9.634 4.456 1.00 98.56 118 LEU A O 1
ATOM 974 N N . ASN A 1 119 ? -10.009 11.819 4.522 1.00 98.12 119 ASN A N 1
ATOM 975 C CA . ASN A 1 119 ? -11.423 12.212 4.534 1.00 98.12 119 ASN A CA 1
ATOM 976 C C . ASN A 1 119 ? -12.193 11.703 3.303 1.00 98.12 119 ASN A C 1
ATOM 978 O O . ASN A 1 119 ? -13.394 11.445 3.393 1.00 98.12 119 ASN A O 1
ATOM 982 N N . LYS A 1 120 ? -11.528 11.536 2.150 1.00 97.31 120 LYS A N 1
ATOM 983 C CA . LYS A 1 120 ? -12.148 10.921 0.965 1.00 97.31 120 LYS A CA 1
ATOM 984 C C . LYS A 1 120 ? -12.454 9.444 1.215 1.00 97.31 120 LYS A C 1
ATOM 986 O O . LYS A 1 120 ? -13.561 8.997 0.928 1.00 97.31 120 LYS A O 1
ATOM 991 N N . VAL A 1 121 ? -11.516 8.718 1.824 1.00 97.69 121 VAL A N 1
ATOM 992 C CA . VAL A 1 121 ? -11.698 7.313 2.221 1.00 97.69 121 VAL A CA 1
ATOM 993 C C . VAL A 1 121 ? -12.831 7.190 3.239 1.00 97.69 121 VAL A C 1
ATOM 995 O O . VAL A 1 121 ? -13.733 6.380 3.044 1.00 97.69 121 VAL A O 1
ATOM 998 N N . CYS A 1 122 ? -12.845 8.037 4.270 1.00 97.69 122 CYS A N 1
ATOM 999 C CA . CYS A 1 122 ? -13.896 8.064 5.288 1.00 97.69 122 CYS A CA 1
ATOM 1000 C C . CYS A 1 122 ? -15.295 8.218 4.676 1.00 97.69 122 CYS A C 1
ATOM 1002 O O . CYS A 1 122 ? -16.209 7.475 5.030 1.00 97.69 122 CYS A O 1
ATOM 1004 N N . LYS A 1 123 ? -15.453 9.123 3.700 1.00 97.00 123 LYS A N 1
ATOM 1005 C CA . LYS A 1 123 ? -16.724 9.338 2.991 1.00 97.00 123 LYS A CA 1
ATOM 1006 C C . LYS A 1 123 ? -17.141 8.132 2.147 1.00 97.00 123 LYS A C 1
ATOM 1008 O O . LYS A 1 123 ? -18.289 7.706 2.229 1.00 97.00 123 LYS A O 1
ATOM 1013 N N . VAL A 1 124 ? -16.225 7.585 1.345 1.00 96.62 124 VAL A N 1
ATOM 1014 C CA . VAL A 1 124 ? -16.521 6.479 0.415 1.00 96.62 124 VAL A CA 1
ATOM 1015 C C . VAL A 1 124 ? -16.829 5.185 1.168 1.00 96.62 124 VAL A C 1
ATOM 1017 O O . VAL A 1 124 ? -17.803 4.502 0.860 1.00 96.62 124 VAL A O 1
ATOM 1020 N N . PHE A 1 125 ? -16.027 4.865 2.184 1.00 96.25 125 PHE A N 1
ATOM 1021 C CA . PHE A 1 125 ? -16.106 3.601 2.919 1.00 96.25 125 PHE A CA 1
ATOM 1022 C C . PHE A 1 125 ? -16.884 3.707 4.236 1.00 96.25 125 PHE A C 1
ATOM 1024 O O . PHE A 1 125 ? -16.958 2.723 4.972 1.00 96.25 125 PHE A O 1
ATOM 1031 N N . LYS A 1 126 ? -17.484 4.875 4.514 1.00 96.00 126 LYS A N 1
ATOM 1032 C CA . LYS A 1 126 ? -18.299 5.168 5.704 1.00 96.00 126 LYS A CA 1
ATOM 1033 C C . LYS A 1 126 ? -17.566 4.810 7.001 1.00 96.00 126 LYS A C 1
ATOM 1035 O O . LYS A 1 126 ? -18.021 3.969 7.775 1.00 96.00 126 LYS A O 1
ATOM 1040 N N . ARG A 1 127 ? -16.395 5.421 7.192 1.00 96.69 127 ARG A N 1
ATOM 1041 C CA . ARG A 1 127 ? -15.506 5.212 8.346 1.00 96.69 127 ARG A CA 1
ATOM 1042 C C . ARG A 1 127 ? -15.226 6.513 9.079 1.00 96.69 127 ARG A C 1
ATOM 1044 O O . ARG A 1 127 ? -15.167 7.566 8.451 1.00 96.69 127 ARG A O 1
ATOM 1051 N N . GLU A 1 128 ? -14.980 6.401 10.378 1.00 97.12 128 GLU A N 1
ATOM 1052 C CA . GLU A 1 128 ? -14.432 7.489 11.185 1.00 97.12 128 GLU A CA 1
ATOM 1053 C C . GLU A 1 128 ? -12.934 7.639 10.921 1.00 97.12 128 GLU A C 1
ATOM 1055 O O . GLU A 1 128 ? -12.237 6.649 10.697 1.00 97.12 128 GLU A O 1
ATOM 1060 N N . ILE A 1 129 ? -12.425 8.873 10.956 1.00 97.12 129 ILE A N 1
ATOM 1061 C CA . ILE A 1 129 ? -11.012 9.158 10.655 1.00 97.12 129 ILE A CA 1
ATOM 1062 C C . ILE A 1 129 ? -10.049 8.407 11.584 1.00 97.12 129 ILE A C 1
ATOM 1064 O O . ILE A 1 129 ? -9.009 7.934 11.128 1.00 97.12 129 ILE A O 1
ATOM 1068 N N . ASP A 1 130 ? -10.437 8.220 12.847 1.00 97.44 130 ASP A N 1
ATOM 1069 C CA . ASP A 1 130 ? -9.647 7.517 13.863 1.00 97.44 130 ASP A CA 1
ATOM 1070 C C . ASP A 1 130 ? -9.478 6.020 13.563 1.00 97.44 130 ASP A C 1
ATOM 1072 O O . ASP A 1 130 ? -8.530 5.394 14.036 1.00 97.44 130 ASP A O 1
ATOM 1076 N N . ASP A 1 131 ? -10.355 5.452 12.733 1.00 97.88 131 ASP A N 1
ATOM 1077 C CA . ASP A 1 131 ? -10.327 4.043 12.346 1.00 97.88 131 ASP A CA 1
ATOM 1078 C C . ASP A 1 131 ? -9.636 3.806 10.989 1.00 97.88 131 ASP A C 1
ATOM 1080 O O . ASP A 1 131 ? -9.485 2.658 10.564 1.00 97.88 131 ASP A O 1
ATOM 1084 N N . VAL A 1 132 ? -9.202 4.861 10.289 1.00 98.62 132 VAL A N 1
ATOM 1085 C CA . VAL A 1 132 ? -8.544 4.773 8.975 1.00 98.62 132 VAL A CA 1
ATOM 1086 C C . VAL A 1 132 ? -7.075 5.150 9.103 1.00 98.62 132 VAL A C 1
ATOM 1088 O O . VAL A 1 132 ? -6.753 6.133 9.762 1.00 98.62 132 VAL A O 1
ATOM 1091 N N . ILE A 1 133 ? -6.176 4.417 8.442 1.00 98.75 133 ILE A N 1
ATOM 1092 C CA . ILE A 1 133 ? -4.742 4.740 8.421 1.00 98.75 133 ILE A CA 1
ATOM 1093 C C . ILE A 1 133 ? -4.130 4.571 7.033 1.00 98.75 133 ILE A C 1
ATOM 1095 O O . ILE A 1 133 ? -4.366 3.566 6.362 1.00 98.75 133 ILE A O 1
ATOM 1099 N N . LEU A 1 134 ? -3.326 5.551 6.612 1.00 98.75 134 LEU A N 1
ATOM 1100 C CA . LEU A 1 134 ? -2.559 5.502 5.369 1.00 98.75 134 LEU A CA 1
ATOM 1101 C C . LEU A 1 134 ? -1.180 4.879 5.595 1.00 98.75 134 LEU A C 1
ATOM 1103 O O . LEU A 1 134 ? -0.441 5.301 6.484 1.00 98.75 134 LEU A O 1
ATOM 1107 N N . ILE A 1 135 ? -0.826 3.919 4.743 1.00 98.62 135 ILE A N 1
ATOM 1108 C CA . ILE A 1 135 ? 0.511 3.342 4.626 1.00 98.62 135 ILE A CA 1
ATOM 1109 C C . ILE A 1 135 ? 1.098 3.765 3.282 1.00 98.62 135 ILE A C 1
ATOM 1111 O O . ILE A 1 135 ? 0.568 3.404 2.231 1.00 98.62 135 ILE A O 1
ATOM 1115 N N . ASP A 1 136 ? 2.192 4.516 3.315 1.00 97.94 136 ASP A N 1
ATOM 1116 C CA . ASP A 1 136 ? 2.883 4.994 2.115 1.00 97.94 136 ASP A CA 1
ATOM 1117 C C . ASP A 1 136 ? 4.382 5.123 2.394 1.00 97.94 136 ASP A C 1
ATOM 1119 O O . ASP A 1 136 ? 4.797 5.336 3.537 1.00 97.94 136 ASP A O 1
ATOM 1123 N N . ASN A 1 137 ? 5.201 5.008 1.354 1.00 95.62 137 ASN A N 1
ATOM 1124 C CA . ASN A 1 137 ? 6.636 5.230 1.463 1.00 95.62 137 ASN A CA 1
ATOM 1125 C C . ASN A 1 137 ? 7.025 6.720 1.479 1.00 95.62 137 ASN A C 1
ATOM 1127 O O . ASN A 1 137 ? 8.112 7.083 1.934 1.00 95.62 137 ASN A O 1
ATOM 1131 N N . SER A 1 138 ? 6.127 7.600 1.028 1.00 94.44 138 SER A N 1
ATOM 1132 C CA . SER A 1 138 ? 6.364 9.038 0.891 1.00 94.44 138 SER A CA 1
ATOM 1133 C C . SER A 1 138 ? 5.498 9.853 1.847 1.00 94.44 138 SER A C 1
ATOM 1135 O O . SER A 1 138 ? 4.267 9.831 1.793 1.00 94.44 138 SER A O 1
ATOM 1137 N N . VAL A 1 139 ? 6.164 10.635 2.697 1.00 93.56 139 VAL A N 1
ATOM 1138 C CA . VAL A 1 139 ? 5.517 11.582 3.616 1.00 93.56 139 VAL A CA 1
ATOM 1139 C C . VAL A 1 139 ? 4.828 12.694 2.827 1.00 93.56 139 VAL A C 1
ATOM 1141 O O . VAL A 1 139 ? 3.787 13.194 3.212 1.00 93.56 139 VAL A O 1
ATOM 1144 N N . GLU A 1 140 ? 5.341 13.078 1.673 1.00 93.06 140 GLU A N 1
ATOM 1145 C CA . GLU A 1 140 ? 4.801 14.178 0.880 1.00 93.06 140 GLU A CA 1
ATOM 1146 C C . GLU A 1 140 ? 3.411 13.877 0.302 1.00 93.06 140 GLU A C 1
ATOM 1148 O O . GLU A 1 140 ? 2.732 14.796 -0.138 1.00 93.06 140 GLU A O 1
ATOM 1153 N N . LYS A 1 141 ? 2.964 12.613 0.315 1.00 92.88 141 LYS A N 1
ATOM 1154 C CA . LYS A 1 141 ? 1.629 12.207 -0.147 1.00 92.88 141 LYS A CA 1
ATOM 1155 C C . LYS A 1 141 ? 0.558 12.236 0.953 1.00 92.88 141 LYS A C 1
ATOM 1157 O O . LYS A 1 141 ? -0.606 12.018 0.632 1.00 92.88 141 LYS A O 1
ATOM 1162 N N . HIS A 1 142 ? 0.896 12.471 2.224 1.00 95.06 142 HIS A N 1
ATOM 1163 C CA . HIS A 1 142 ? -0.091 12.493 3.318 1.00 95.06 142 HIS A CA 1
ATOM 1164 C C . HIS A 1 142 ? -0.507 13.920 3.707 1.00 95.06 142 HIS A C 1
ATOM 1166 O O . HIS A 1 142 ? 0.267 14.869 3.589 1.00 95.06 142 HIS A O 1
ATOM 1172 N N . ILE A 1 143 ? -1.725 14.064 4.236 1.00 95.69 143 ILE A N 1
ATOM 1173 C CA . ILE A 1 143 ? -2.156 15.292 4.913 1.00 95.69 143 ILE A CA 1
ATOM 1174 C C . ILE A 1 143 ? -1.658 15.264 6.360 1.00 95.69 143 ILE A C 1
ATOM 1176 O O . ILE A 1 143 ? -1.964 14.341 7.119 1.00 95.69 143 ILE A O 1
ATOM 1180 N N . LYS A 1 144 ? -0.932 16.311 6.765 1.00 94.38 144 LYS A N 1
ATOM 1181 C CA . LYS A 1 144 ? -0.449 16.470 8.142 1.00 94.38 144 LYS A CA 1
ATOM 1182 C C . LYS A 1 144 ? -1.611 16.400 9.140 1.00 94.38 144 LYS A C 1
ATOM 1184 O O . LYS A 1 144 ? -2.617 17.084 8.976 1.00 94.38 144 LYS A O 1
ATOM 1189 N N . GLY A 1 145 ? -1.436 15.612 10.200 1.00 94.81 145 GLY A N 1
ATOM 1190 C CA . GLY A 1 145 ? -2.433 15.435 11.263 1.00 94.81 145 GLY A CA 1
ATOM 1191 C C . GLY A 1 145 ? -3.420 14.289 11.028 1.00 94.81 145 GLY A C 1
ATOM 1192 O O . GLY A 1 145 ? -4.215 14.004 11.915 1.00 94.81 145 GLY A O 1
ATOM 1193 N N . GLN A 1 146 ? -3.361 13.608 9.879 1.00 97.62 146 GLN A N 1
ATOM 1194 C CA . GLN A 1 146 ? -4.096 12.364 9.649 1.00 97.62 146 GLN A CA 1
ATOM 1195 C C . GLN A 1 146 ? -3.252 11.138 10.013 1.00 97.62 146 GLN A C 1
ATOM 1197 O O . GLN A 1 146 ? -2.021 11.185 10.008 1.00 97.62 146 GLN A O 1
ATOM 1202 N N . ASN A 1 147 ? -3.928 10.026 10.307 1.00 98.31 147 ASN A N 1
ATOM 1203 C CA . ASN A 1 147 ? -3.293 8.754 10.634 1.00 98.31 147 ASN A CA 1
ATOM 1204 C C . ASN A 1 147 ? -2.410 8.263 9.484 1.00 98.31 147 ASN A C 1
ATOM 1206 O O . ASN A 1 147 ? -2.887 7.943 8.392 1.00 98.31 147 ASN A O 1
ATOM 1210 N N . PHE A 1 148 ? -1.113 8.158 9.754 1.00 98.50 148 PHE A N 1
ATOM 1211 C CA . PHE A 1 148 ? -0.121 7.795 8.759 1.00 98.50 148 PHE A CA 1
ATOM 1212 C C . PHE A 1 148 ? 0.978 6.932 9.375 1.00 98.50 148 PHE A C 1
ATOM 1214 O O . PHE A 1 148 ? 1.517 7.249 10.436 1.00 98.50 148 PHE A O 1
ATOM 1221 N N . ILE A 1 149 ? 1.338 5.851 8.689 1.00 98.31 149 ILE A N 1
ATOM 1222 C CA . ILE A 1 149 ? 2.559 5.098 8.956 1.00 98.31 149 ILE A CA 1
ATOM 1223 C C . ILE A 1 149 ? 3.408 5.137 7.696 1.00 98.31 149 ILE A C 1
ATOM 1225 O O . ILE A 1 149 ? 3.060 4.548 6.672 1.00 98.31 149 ILE A O 1
ATOM 1229 N N . GLN A 1 150 ? 4.572 5.767 7.817 1.00 97.62 150 GLN A N 1
ATOM 1230 C CA . GLN A 1 150 ? 5.598 5.641 6.800 1.00 97.62 150 GLN A CA 1
ATOM 1231 C C . GLN A 1 150 ? 6.218 4.241 6.850 1.00 97.62 150 GLN A C 1
ATOM 1233 O O . GLN A 1 150 ? 6.605 3.748 7.925 1.00 97.62 150 GLN A O 1
ATOM 1238 N N . ILE A 1 151 ? 6.334 3.634 5.675 1.00 97.44 151 ILE A N 1
ATOM 1239 C CA . ILE A 1 151 ? 7.156 2.451 5.426 1.00 97.44 151 ILE A CA 1
ATOM 1240 C C . ILE A 1 151 ? 8.395 2.858 4.626 1.00 97.44 151 ILE A C 1
ATOM 1242 O O . ILE A 1 151 ? 8.337 3.802 3.845 1.00 97.44 151 ILE A O 1
ATOM 1246 N N . SER A 1 152 ? 9.529 2.192 4.821 1.00 95.88 152 SER A N 1
ATOM 1247 C CA . SER A 1 152 ? 10.724 2.536 4.046 1.00 95.88 152 SER A CA 1
ATOM 1248 C C . SER A 1 152 ? 10.584 2.098 2.583 1.00 95.88 152 SER A C 1
ATOM 1250 O O . SER A 1 152 ? 9.840 1.155 2.278 1.00 95.88 152 SER A O 1
ATOM 1252 N N . ASP A 1 153 ? 11.329 2.756 1.690 1.00 92.06 153 ASP A N 1
ATOM 1253 C CA . ASP A 1 153 ? 11.470 2.347 0.286 1.00 92.06 153 ASP A CA 1
ATOM 1254 C C . ASP A 1 153 ? 11.901 0.867 0.210 1.00 92.06 153 ASP A C 1
ATOM 1256 O O . ASP A 1 153 ? 12.629 0.372 1.076 1.00 92.06 153 ASP A O 1
ATOM 1260 N N . ILE A 1 154 ? 11.428 0.134 -0.802 1.00 92.19 154 ILE A N 1
ATOM 1261 C CA . ILE A 1 154 ? 11.714 -1.301 -0.921 1.00 92.19 154 ILE A CA 1
ATOM 1262 C C . ILE A 1 154 ? 13.206 -1.545 -1.170 1.00 92.19 154 ILE A C 1
ATOM 1264 O O . ILE A 1 154 ? 13.783 -1.027 -2.127 1.00 92.19 154 ILE A O 1
ATOM 1268 N N . ASN A 1 155 ? 13.788 -2.454 -0.385 1.00 90.38 155 ASN A N 1
ATOM 1269 C CA . ASN A 1 155 ? 15.087 -3.058 -0.668 1.00 90.38 155 ASN A CA 1
ATOM 1270 C C . ASN A 1 155 ? 14.925 -4.568 -0.858 1.00 90.38 155 ASN A C 1
ATOM 1272 O O . ASN A 1 155 ? 15.093 -5.336 0.078 1.00 90.38 155 ASN A O 1
ATOM 1276 N N . LEU A 1 156 ? 14.639 -5.001 -2.088 1.00 86.88 156 LEU A N 1
ATOM 1277 C CA . LEU A 1 156 ? 14.289 -6.390 -2.417 1.00 86.88 156 LEU A CA 1
ATOM 1278 C C . LEU A 1 156 ? 15.279 -7.474 -1.937 1.00 86.88 156 LEU A C 1
ATOM 1280 O O . LEU A 1 156 ? 14.906 -8.641 -1.909 1.00 86.88 156 LEU A O 1
ATOM 1284 N N . LEU A 1 157 ? 16.515 -7.118 -1.590 1.00 85.06 157 LEU A N 1
ATOM 1285 C CA . LEU A 1 157 ? 17.528 -8.062 -1.110 1.00 85.06 157 LEU A CA 1
ATOM 1286 C C . LEU A 1 157 ? 17.464 -8.278 0.404 1.00 85.06 157 LEU A C 1
ATOM 1288 O O . LEU A 1 157 ? 17.741 -9.372 0.880 1.00 85.06 157 LEU A O 1
ATOM 1292 N N . GLU A 1 158 ? 17.092 -7.241 1.150 1.00 86.19 158 GLU A N 1
ATOM 1293 C CA . GLU A 1 158 ? 17.131 -7.199 2.611 1.00 86.19 158 GLU A CA 1
ATOM 1294 C C . GLU A 1 158 ? 15.942 -6.358 3.109 1.00 86.19 158 GLU A C 1
ATOM 1296 O O . GLU A 1 158 ? 16.102 -5.230 3.575 1.00 86.19 158 GLU A O 1
ATOM 1301 N N . ASP A 1 159 ? 14.720 -6.883 2.962 1.00 91.00 159 ASP A N 1
ATOM 1302 C CA . ASP A 1 159 ? 13.486 -6.182 3.346 1.00 91.00 159 ASP A CA 1
ATOM 1303 C C . ASP A 1 159 ? 12.732 -6.929 4.453 1.00 91.00 159 ASP A C 1
ATOM 1305 O O . ASP A 1 159 ? 12.216 -8.030 4.254 1.00 91.00 159 ASP A O 1
ATOM 1309 N N . ASN A 1 160 ? 12.616 -6.298 5.621 1.00 93.69 160 ASN A N 1
ATOM 1310 C CA . ASN A 1 160 ? 11.765 -6.757 6.723 1.00 93.69 160 ASN A CA 1
ATOM 1311 C C . ASN A 1 160 ? 10.681 -5.729 7.080 1.00 93.69 160 ASN A C 1
ATOM 1313 O O . ASN A 1 160 ? 10.026 -5.830 8.121 1.00 93.69 160 ASN A O 1
ATOM 1317 N N . GLU A 1 161 ? 10.463 -4.732 6.226 1.00 96.12 161 GLU A N 1
ATOM 1318 C CA . GLU A 1 161 ? 9.643 -3.573 6.562 1.00 96.12 161 GLU A CA 1
ATOM 1319 C C . GLU A 1 161 ? 8.161 -3.920 6.680 1.00 96.12 161 GLU A C 1
ATOM 1321 O O . GLU A 1 161 ? 7.466 -3.321 7.496 1.00 96.12 161 GLU A O 1
ATOM 1326 N N . LEU A 1 162 ? 7.668 -4.936 5.961 1.00 96.75 162 LEU A N 1
ATOM 1327 C CA . LEU A 1 162 ? 6.301 -5.425 6.171 1.00 96.75 162 LEU A CA 1
ATOM 1328 C C . LEU A 1 162 ? 6.100 -6.043 7.566 1.00 96.75 162 LEU A C 1
ATOM 1330 O O . LEU A 1 162 ? 5.020 -5.913 8.146 1.00 96.75 162 LEU A O 1
ATOM 1334 N N . LEU A 1 163 ? 7.132 -6.653 8.160 1.00 95.38 163 LEU A N 1
ATOM 1335 C CA . LEU A 1 163 ? 7.066 -7.154 9.540 1.00 95.38 163 LEU A CA 1
ATOM 1336 C C . LEU A 1 163 ? 7.094 -6.003 10.551 1.00 95.38 163 LEU A C 1
ATOM 1338 O O . LEU A 1 163 ? 6.364 -6.017 11.546 1.00 95.38 163 LEU A O 1
ATOM 1342 N N . VAL A 1 164 ? 7.910 -4.978 10.288 1.00 95.62 164 VAL A N 1
ATOM 1343 C CA . VAL A 1 164 ? 7.921 -3.735 11.074 1.00 95.62 164 VAL A CA 1
ATOM 1344 C C . VAL A 1 164 ? 6.562 -3.038 10.986 1.00 95.62 164 VAL A C 1
ATOM 1346 O O . VAL A 1 164 ? 6.028 -2.588 12.001 1.00 95.62 164 VAL A O 1
ATOM 1349 N N . LEU A 1 165 ? 5.958 -3.002 9.799 1.00 97.44 165 LEU A N 1
ATOM 1350 C CA . LEU A 1 165 ? 4.628 -2.456 9.576 1.00 97.44 165 LEU A CA 1
ATOM 1351 C C . LEU A 1 165 ? 3.566 -3.213 10.380 1.00 97.44 165 LEU A C 1
ATOM 1353 O O . LEU A 1 165 ? 2.758 -2.567 11.042 1.00 97.44 165 LEU A O 1
ATOM 1357 N N . CYS A 1 166 ? 3.605 -4.549 10.418 1.00 97.19 166 CYS A N 1
ATOM 1358 C CA . CYS A 1 166 ? 2.703 -5.325 11.275 1.00 97.19 166 CYS A CA 1
ATOM 1359 C C . CYS A 1 166 ? 2.810 -4.905 12.752 1.00 97.19 166 CYS A C 1
ATOM 1361 O O . CYS A 1 166 ? 1.791 -4.752 13.418 1.00 97.19 166 CYS A O 1
ATOM 1363 N N . LYS A 1 167 ? 4.023 -4.652 13.271 1.00 95.25 167 LYS A N 1
ATOM 1364 C CA . LYS A 1 167 ? 4.224 -4.154 14.650 1.00 95.25 167 LYS A CA 1
ATOM 1365 C C . LYS A 1 167 ? 3.608 -2.769 14.862 1.00 95.25 167 LYS A C 1
ATOM 1367 O O . LYS A 1 167 ? 3.010 -2.515 15.907 1.00 95.25 167 LYS A O 1
ATOM 1372 N N . LYS A 1 168 ? 3.756 -1.865 13.889 1.00 97.06 168 LYS A N 1
ATOM 1373 C CA . LYS A 1 168 ? 3.159 -0.521 13.948 1.00 97.06 168 LYS A CA 1
ATOM 1374 C C . LYS A 1 168 ? 1.627 -0.590 13.896 1.00 97.06 168 LYS A C 1
ATOM 1376 O O . LYS A 1 168 ? 0.969 0.092 14.677 1.00 97.06 168 LYS A O 1
ATOM 1381 N N . LEU A 1 169 ? 1.074 -1.453 13.043 1.00 97.56 169 LEU A N 1
ATOM 1382 C CA . LEU A 1 169 ? -0.366 -1.693 12.945 1.00 97.56 169 LEU A CA 1
ATOM 1383 C C . LEU A 1 169 ? -0.935 -2.338 14.211 1.00 97.56 169 LEU A C 1
ATOM 1385 O O . LEU A 1 169 ? -1.963 -1.880 14.690 1.00 97.56 169 LEU A O 1
ATOM 1389 N N . ASP A 1 170 ? -0.257 -3.333 14.794 1.00 96.56 170 ASP A N 1
ATOM 1390 C CA . ASP A 1 170 ? -0.651 -3.969 16.063 1.00 96.56 170 ASP A CA 1
ATOM 1391 C C . ASP A 1 170 ? -0.822 -2.934 17.187 1.00 96.56 170 ASP A C 1
ATOM 1393 O O . ASP A 1 170 ? -1.816 -2.964 17.917 1.00 96.56 170 ASP A O 1
ATOM 1397 N N . LYS A 1 171 ? 0.101 -1.961 17.258 1.00 95.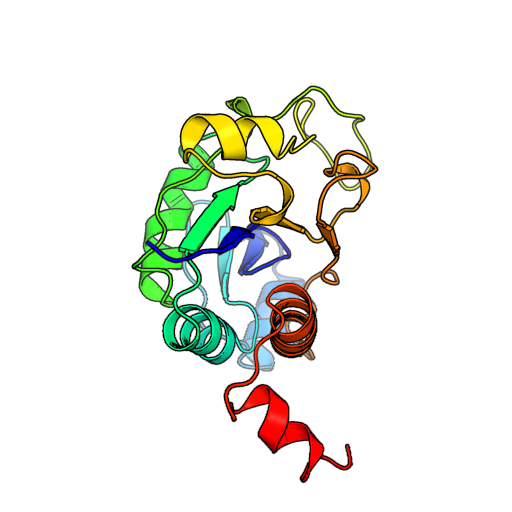44 171 LYS A N 1
ATOM 1398 C CA . LYS A 1 171 ? 0.016 -0.821 18.181 1.00 95.44 171 LYS A CA 1
ATOM 1399 C C . LYS A 1 171 ? -1.158 0.103 17.848 1.00 95.44 171 LYS A C 1
ATOM 1401 O O . LYS A 1 171 ? -1.884 0.483 18.760 1.00 95.44 171 LYS A O 1
ATOM 1406 N N . PHE A 1 172 ? -1.337 0.464 16.576 1.00 96.12 172 PHE A N 1
ATOM 1407 C CA . PHE A 1 172 ? -2.420 1.349 16.127 1.00 96.12 172 PHE A CA 1
ATOM 1408 C C . PHE A 1 172 ? -3.805 0.781 16.463 1.00 96.12 172 PHE A C 1
ATOM 1410 O O . PHE A 1 172 ? -4.643 1.481 17.023 1.00 96.12 172 PHE A O 1
ATOM 1417 N N . ILE A 1 173 ? -4.024 -0.509 16.202 1.00 96.31 173 ILE A N 1
ATOM 1418 C CA . ILE A 1 173 ? -5.311 -1.168 16.462 1.00 96.31 173 ILE A CA 1
ATOM 1419 C C . ILE A 1 173 ? -5.496 -1.578 17.932 1.00 96.31 173 ILE A C 1
ATOM 1421 O O . ILE A 1 173 ? -6.525 -2.157 18.281 1.00 96.31 173 ILE A O 1
ATOM 1425 N N . GLY A 1 174 ? -4.493 -1.345 18.788 1.00 93.88 174 GLY A N 1
ATOM 1426 C CA . GLY A 1 174 ? -4.524 -1.719 20.204 1.00 93.88 174 GLY A CA 1
ATOM 1427 C C . GLY A 1 174 ? -4.725 -3.219 20.435 1.00 93.88 174 GLY A C 1
ATOM 1428 O O . GLY A 1 174 ? -5.398 -3.613 21.391 1.00 93.88 174 GLY A O 1
ATOM 1429 N N . CYS A 1 175 ? -4.191 -4.068 19.550 1.00 91.19 175 CYS A N 1
ATOM 1430 C CA . CYS A 1 175 ? -4.452 -5.503 19.576 1.00 91.19 175 CYS A CA 1
ATOM 1431 C C . CYS A 1 175 ? -4.009 -6.124 20.907 1.00 91.19 175 CYS A C 1
ATOM 1433 O O . CYS A 1 175 ? -2.891 -5.899 21.362 1.00 91.19 175 CYS A O 1
ATOM 1435 N N . GLN A 1 176 ? -4.840 -6.996 21.487 1.00 89.25 176 GLN A N 1
ATOM 1436 C CA . GLN A 1 176 ? -4.511 -7.778 22.694 1.00 89.25 176 GLN A CA 1
ATOM 1437 C C . GLN A 1 176 ? -4.323 -9.279 22.415 1.00 89.25 176 GLN A C 1
ATOM 1439 O O . GLN A 1 176 ? -3.861 -10.022 23.276 1.00 89.25 176 GLN A O 1
ATOM 1444 N N . LYS A 1 177 ? -4.613 -9.742 21.192 1.00 87.00 177 LYS A N 1
ATOM 1445 C CA . LYS A 1 177 ? -4.439 -11.145 20.780 1.00 87.00 177 LYS A CA 1
ATOM 1446 C C . LYS A 1 177 ? -2.959 -11.540 20.837 1.00 87.00 177 LYS A C 1
ATOM 1448 O O . LYS A 1 177 ? -2.104 -10.761 20.411 1.00 87.00 177 LYS A O 1
ATOM 1453 N N . LYS A 1 178 ? -2.649 -12.754 21.311 1.00 85.75 178 LYS A N 1
ATOM 1454 C CA . LYS A 1 178 ? -1.324 -13.373 21.136 1.00 85.75 178 LYS A CA 1
ATOM 1455 C C . LYS A 1 178 ? -1.190 -13.788 19.668 1.00 85.75 178 LYS A C 1
ATOM 1457 O O . LYS A 1 178 ? -1.882 -14.694 19.216 1.00 85.75 178 LYS A O 1
ATOM 1462 N N . CYS A 1 179 ? -0.357 -13.081 18.914 1.00 87.62 179 CYS A N 1
ATOM 1463 C CA . CYS A 1 179 ? -0.140 -13.298 17.482 1.00 87.62 179 CYS A CA 1
ATOM 1464 C C . CYS A 1 179 ? 1.358 -13.438 17.183 1.00 87.62 179 CYS A C 1
ATOM 1466 O O . CYS A 1 179 ? 2.196 -13.149 18.043 1.00 87.62 179 CYS A O 1
ATOM 1468 N N . PHE A 1 180 ? 1.706 -13.862 15.966 1.00 88.50 180 PHE A N 1
ATOM 1469 C CA . PHE A 1 180 ? 3.101 -14.125 15.589 1.00 88.50 180 PHE A CA 1
ATOM 1470 C C . PHE A 1 180 ? 4.016 -12.908 15.803 1.00 88.50 180 PHE A C 1
ATOM 1472 O O . PHE A 1 180 ? 5.152 -13.053 16.247 1.00 88.50 180 PHE A O 1
ATOM 1479 N N . ILE A 1 181 ? 3.494 -11.694 15.606 1.00 88.19 181 ILE A N 1
ATOM 1480 C CA . ILE A 1 181 ? 4.226 -10.448 15.853 1.00 88.19 181 ILE A CA 1
ATOM 1481 C C . ILE A 1 181 ? 4.615 -10.276 17.324 1.00 88.19 181 ILE A C 1
ATOM 1483 O O . ILE A 1 181 ? 5.698 -9.766 17.611 1.00 88.19 181 ILE A O 1
ATOM 1487 N N . LYS A 1 182 ? 3.787 -10.738 18.262 1.00 82.94 182 LYS A N 1
ATOM 1488 C CA . LYS A 1 182 ? 4.081 -10.659 19.700 1.00 82.94 182 LYS A CA 1
ATOM 1489 C C . LYS A 1 182 ? 4.945 -11.813 20.184 1.00 82.94 182 LYS A C 1
ATOM 1491 O O . LYS A 1 182 ? 5.820 -11.591 21.008 1.00 82.94 182 LYS A O 1
ATOM 1496 N N . ILE A 1 183 ? 4.756 -13.004 19.619 1.00 76.19 183 ILE A N 1
ATOM 1497 C CA . ILE A 1 183 ? 5.589 -14.180 19.915 1.00 76.19 183 ILE A CA 1
ATOM 1498 C C . ILE A 1 183 ? 7.032 -13.944 19.436 1.00 76.19 183 ILE A C 1
ATOM 1500 O O . ILE A 1 183 ? 7.983 -14.327 20.109 1.00 76.19 183 ILE A O 1
ATOM 1504 N N . SER A 1 184 ? 7.214 -13.219 18.326 1.00 58.84 184 SER A N 1
ATOM 1505 C CA . SER A 1 184 ? 8.539 -12.879 17.787 1.00 58.84 184 SER A CA 1
ATOM 1506 C C . SER A 1 184 ? 9.415 -12.015 18.711 1.00 58.84 184 SER A C 1
ATOM 1508 O O . SER A 1 184 ? 10.624 -11.961 18.508 1.00 58.84 184 SER A O 1
ATOM 1510 N N . LYS A 1 185 ? 8.852 -11.363 19.744 1.00 51.00 185 LYS A N 1
ATOM 1511 C CA . LYS A 1 185 ? 9.644 -10.639 20.757 1.00 51.00 185 LYS A CA 1
ATOM 1512 C C . LYS A 1 185 ? 10.354 -11.563 21.750 1.00 51.00 185 LYS A C 1
ATOM 1514 O O . LYS A 1 185 ? 11.322 -11.127 22.358 1.00 51.00 185 LYS A O 1
ATOM 1519 N N . GLU A 1 186 ? 9.893 -12.802 21.910 1.00 46.50 186 GLU A N 1
ATOM 1520 C CA . GLU A 1 186 ? 10.449 -13.744 22.890 1.00 46.50 186 GLU A CA 1
ATOM 1521 C C . GLU A 1 186 ? 11.605 -14.588 22.320 1.00 46.50 186 GLU A C 1
ATOM 1523 O O . GLU A 1 186 ? 12.320 -15.204 23.097 1.00 46.50 186 GLU A O 1
ATOM 1528 N N . ASN A 1 187 ? 11.842 -14.587 20.996 1.00 38.22 187 ASN A N 1
ATOM 1529 C CA . ASN A 1 187 ? 12.786 -15.514 20.343 1.00 38.22 187 ASN A CA 1
ATOM 1530 C C . ASN A 1 187 ? 13.649 -14.922 19.207 1.00 38.22 187 ASN A C 1
ATOM 1532 O O . ASN A 1 187 ? 14.163 -15.676 18.386 1.00 38.22 187 ASN A O 1
ATOM 1536 N N . ILE A 1 188 ? 13.831 -13.601 19.117 1.00 44.09 188 ILE A N 1
ATOM 1537 C CA . ILE A 1 188 ? 14.714 -13.013 18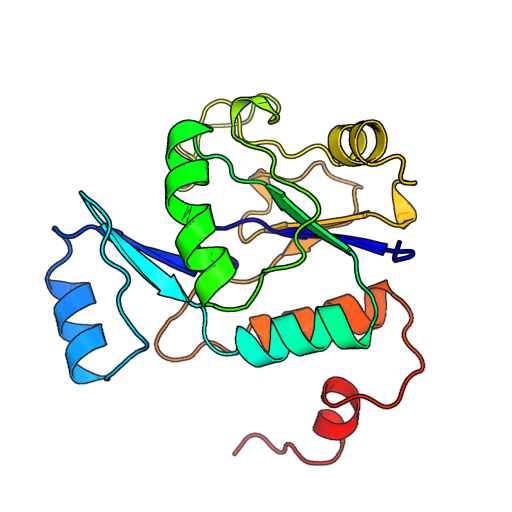.090 1.00 44.09 188 ILE A CA 1
ATOM 1538 C C . ILE A 1 188 ? 15.780 -12.145 18.760 1.00 44.09 188 ILE A C 1
ATOM 1540 O O . ILE A 1 188 ? 15.642 -10.927 18.871 1.00 44.09 188 ILE A O 1
ATOM 1544 N N . GLN A 1 189 ? 16.867 -12.789 19.198 1.00 33.12 189 GLN A N 1
ATOM 1545 C CA . GLN A 1 189 ? 18.185 -12.171 19.073 1.00 33.12 189 GLN A CA 1
ATOM 1546 C C . GLN A 1 189 ? 18.490 -12.152 17.575 1.00 33.12 189 GLN A C 1
ATOM 1548 O O . GLN A 1 189 ? 18.570 -13.205 16.946 1.00 33.12 189 GLN A O 1
ATOM 1553 N N . PHE A 1 190 ? 18.573 -10.959 16.992 1.00 38.28 190 PHE A N 1
ATOM 1554 C CA . PHE A 1 190 ? 19.166 -10.803 15.670 1.00 38.28 190 PHE A CA 1
ATOM 1555 C C . PHE A 1 190 ? 20.636 -11.219 15.810 1.00 38.28 190 PHE A C 1
ATOM 1557 O O . PHE A 1 190 ? 21.382 -10.550 16.526 1.00 38.28 190 PHE A O 1
ATOM 1564 N N . ILE A 1 191 ? 20.988 -12.370 15.233 1.00 34.84 191 ILE A N 1
ATOM 1565 C CA . ILE A 1 191 ? 22.378 -12.780 15.001 1.00 34.84 191 ILE A CA 1
ATOM 1566 C C . ILE A 1 191 ? 22.883 -12.005 13.788 1.00 34.84 191 ILE A C 1
ATOM 1568 O O . ILE A 1 191 ? 22.107 -11.926 12.805 1.00 34.84 191 ILE A O 1
#

Secondary structure (DSSP, 8-state):
--S-EEEE--BTTTEEEEETT-HHHHHHHHHTT-S--EE-SSEEEEEPTTHHHHHHHHHHTT-EEEEE-SS-HHHHHTTHHHHHHTT-TT---EE-GGGSEE----SS---SEEEB-HHHHHHHHT--GGGEEEEES-GGGBPTTS-EEE-PPP-TTS--HHHHHHHHHHHHTT--S--HHHHTTSS----

Foldseek 3Di:
DAQAEEEFEDDLTFKHKAFPVPVVVVVVCVVLVQADWCDDPGITIGTFPCLVVLLVLCVVRVYAYEYEYLADPVVVVSCVVVCVVSRVVRHPYYHYNVLADAFDDDPVRNHRGQADECVSVCVVVVHDQLRYAYEDQDPRNYDPPGHYDHFHGGDSNDDPRSLVVSVVVCVSVVDPDDDPSNVCVVDDPPD

InterPro domains:
  IPR004274 FCP1 homology domain [PF03031] (4-174)
  IPR004274 FCP1 homology domain [PS50969] (1-176)
  IPR023214 HAD superfamily [G3DSA:3.40.50.1000] (1-188)
  IPR036412 HAD-like superfamily [SSF56784] (2-175)
  IPR050365 Mitochondrial import inner membrane translocase subunit TIM50 [PTHR12210] (5-167)

Organism: Vairimorpha ceranae (strain BRL01) (NCBI:txid578460)

Radius of gyration: 16.67 Å; chains: 1; bounding box: 41×35×44 Å

pLDDT: mean 91.84, std 11.39, range [33.12, 98.75]